Protein AF-A0A7C1L0X0-F1 (afdb_monomer_lite)

Sequence (353 aa):
MPHDKRIVIDFDDTISIAFDRGWENASPNIDVVNKINLLYDKGWEIQILTARGQLSCQGNVKAADKKYREIIESWLKKHNVKYHSLSFNKPLAAYYVDDKAMSPEAFVDLDITDITTGWSGAEIQKRGDRIYKTHKNSIHVAKWYSIAASMVNVPKVHSFIGHTICLEYLKSNGRSFKINYIIDTIRTFSLTDLVSGVEFSNYIERISSHCNHHNDYHDVITLLVEQEDYFNNHRSFMHGDLSIENIIVTDSGTFLIDPLWSEDQYSSYLLDISKMLCSFRIHKRIFEYQAFLNEWAISKGNMINENALFTLKKLLILELSHFIRILKYAPENIKKDIVKCINDLFDDIRNNT

Radius of gyration: 27.32 Å; chains: 1; bounding box: 65×38×79 Å

pLDDT: mean 91.3, std 9.66, range [47.53, 98.5]

Foldseek 3Di:
DDPLQEDEFEDEPQQWDDPPPPRLPTDGPLLLQVLQVVSVVVVGAYEYEYCACCVVVVNPQVVRCVVPVVSSVVVCVVSVRDHDYYGNNDHDDPDDDDPPDDGSVRSSVWDWDWDDDDLQPWTWIDTPQKIKIFDPCQVVVVVLCVVCVVQFAAFDFPDDDRRITITGRADAPPDAADLVNVLSSLVSQQPAADPQPAFCVQVLVLLVVLCVVVVDDCVLSVVSVVCRVVLRVRFGADQLQQESVQWGQHPVGIYGHDGDDDSNGGHGSLLNLLNHLLRCVLVVVVVSSVVNLVVNCVVVVHPDDPVSLVSVLVSLSSNLSVLSNCLVRDDPVCNVVSVVSNVVSVVVSVVSD

Structure (mmCIF, N/CA/C/O backbone):
data_AF-A0A7C1L0X0-F1
#
_entry.id   AF-A0A7C1L0X0-F1
#
loop_
_atom_site.group_PDB
_atom_site.id
_atom_site.type_symbol
_atom_site.label_atom_id
_atom_site.label_alt_id
_atom_site.label_comp_id
_atom_site.label_asym_id
_atom_site.label_entity_id
_atom_site.label_seq_id
_atom_site.pdbx_PDB_ins_code
_atom_site.Cartn_x
_atom_site.Cartn_y
_atom_site.Cartn_z
_atom_site.occupancy
_atom_site.B_iso_or_equiv
_atom_site.auth_seq_id
_atom_site.auth_comp_id
_atom_site.auth_asym_id
_atom_site.auth_atom_id
_atom_site.pdbx_PDB_model_num
ATOM 1 N N . MET A 1 1 ? 1.078 6.805 20.418 1.00 47.53 1 MET A N 1
ATOM 2 C CA . MET A 1 1 ? 0.818 5.358 20.255 1.00 47.53 1 MET A CA 1
ATOM 3 C C . MET A 1 1 ? 0.265 5.132 18.857 1.00 47.53 1 MET A C 1
ATOM 5 O O . MET A 1 1 ? -0.403 6.045 18.377 1.00 47.53 1 MET A O 1
ATOM 9 N N . PRO A 1 2 ? 0.570 4.005 18.198 1.00 60.81 2 PRO A N 1
ATOM 10 C CA . PRO A 1 2 ? 0.090 3.729 16.846 1.00 60.81 2 PRO A CA 1
ATOM 11 C C . PRO A 1 2 ? -1.443 3.613 16.852 1.00 60.81 2 PRO A C 1
ATOM 13 O O . PRO A 1 2 ? -2.009 2.782 17.555 1.00 60.81 2 PRO A O 1
ATOM 16 N N . HIS A 1 3 ? -2.134 4.500 16.136 1.00 69.38 3 HIS A N 1
ATOM 17 C CA . HIS A 1 3 ? -3.602 4.509 16.028 1.00 69.38 3 HIS A CA 1
ATOM 18 C C . HIS A 1 3 ? -4.136 3.440 15.065 1.00 69.38 3 HIS A C 1
ATOM 20 O O . HIS A 1 3 ? -5.338 3.201 15.007 1.00 69.38 3 HIS A O 1
ATOM 26 N N . ASP A 1 4 ? -3.260 2.824 14.281 1.00 75.50 4 ASP A N 1
ATOM 27 C CA . ASP A 1 4 ? -3.564 1.870 13.220 1.00 75.50 4 ASP A CA 1
ATOM 28 C C . ASP A 1 4 ? -3.919 0.466 13.731 1.00 75.50 4 ASP A C 1
ATOM 30 O O . ASP A 1 4 ? -4.558 -0.291 12.993 1.00 75.50 4 ASP A O 1
ATOM 34 N N . LYS A 1 5 ? -3.598 0.147 14.994 1.00 88.62 5 LYS A N 1
ATOM 35 C CA . LYS A 1 5 ? -3.995 -1.091 15.693 1.00 88.62 5 LYS A CA 1
ATOM 36 C C . LYS A 1 5 ? -4.729 -0.836 17.011 1.00 88.62 5 LYS A C 1
ATOM 38 O O . LYS A 1 5 ? -4.467 -1.495 18.015 1.00 88.62 5 LYS A O 1
ATOM 43 N N . ARG A 1 6 ? -5.655 0.122 17.020 1.00 93.56 6 ARG A N 1
ATOM 44 C CA . ARG A 1 6 ? -6.501 0.417 18.184 1.00 93.56 6 ARG A CA 1
ATOM 45 C C . ARG A 1 6 ? -7.961 0.088 17.912 1.00 93.56 6 ARG A C 1
ATOM 47 O O . ARG A 1 6 ? -8.518 0.545 16.918 1.00 93.56 6 ARG A O 1
ATOM 54 N N . ILE A 1 7 ? -8.582 -0.626 18.845 1.00 95.62 7 ILE A N 1
ATOM 55 C CA . ILE A 1 7 ? -10.028 -0.830 18.917 1.00 95.62 7 ILE A CA 1
ATOM 56 C C . ILE A 1 7 ? -10.566 -0.043 20.111 1.00 95.62 7 ILE A C 1
ATOM 58 O O . ILE A 1 7 ? -10.119 -0.233 21.243 1.00 95.62 7 ILE A O 1
ATOM 62 N N . VAL A 1 8 ? -11.530 0.839 19.847 1.00 97.00 8 VAL A N 1
ATOM 63 C CA . VAL A 1 8 ? -12.324 1.507 20.882 1.00 97.00 8 VAL A CA 1
ATOM 64 C C . VAL A 1 8 ? -13.671 0.807 20.929 1.00 97.00 8 VAL A C 1
ATOM 66 O O . VAL A 1 8 ? -14.400 0.821 19.941 1.00 97.00 8 VAL A O 1
ATOM 69 N N . ILE A 1 9 ? -13.978 0.167 22.050 1.00 97.31 9 ILE A N 1
ATOM 70 C CA . ILE A 1 9 ? -15.136 -0.714 22.182 1.00 97.31 9 ILE A CA 1
ATOM 71 C C . ILE A 1 9 ? -16.054 -0.245 23.305 1.00 97.31 9 ILE A C 1
ATOM 73 O O . ILE A 1 9 ? -15.599 0.172 24.372 1.00 97.31 9 ILE A O 1
ATOM 77 N N . ASP A 1 10 ? -17.357 -0.282 23.048 1.00 97.56 10 ASP A N 1
ATOM 78 C CA . ASP A 1 10 ? -18.361 -0.007 24.068 1.00 97.56 10 ASP A CA 1
ATOM 79 C C . ASP A 1 10 ? -18.401 -1.112 25.123 1.00 97.56 10 ASP A C 1
ATOM 81 O O . ASP A 1 10 ? -18.028 -2.251 24.855 1.00 97.56 10 ASP A O 1
ATOM 85 N N . PHE A 1 11 ? -18.873 -0.788 26.324 1.00 96.25 11 PHE A N 1
ATOM 86 C CA . PHE A 1 11 ? -19.053 -1.784 27.376 1.00 96.25 11 PHE A CA 1
ATOM 87 C C . PHE A 1 11 ? -20.458 -2.389 27.343 1.00 96.25 11 PHE A C 1
ATOM 89 O O . PHE A 1 11 ? -20.618 -3.598 27.166 1.00 96.25 11 PHE A O 1
ATOM 96 N N . ASP A 1 12 ? -21.468 -1.539 27.505 1.00 93.62 12 ASP A N 1
ATOM 97 C CA . ASP A 1 12 ? -22.855 -1.951 27.688 1.00 93.62 12 ASP A CA 1
ATOM 98 C C . ASP A 1 12 ? -23.500 -2.319 26.354 1.00 93.62 12 ASP A C 1
ATOM 100 O O . ASP A 1 12 ? -23.275 -1.644 25.355 1.00 93.62 12 ASP A O 1
ATOM 104 N N . ASP A 1 13 ? -24.258 -3.414 26.337 1.00 92.12 13 ASP A N 1
ATOM 105 C CA . ASP A 1 13 ? -24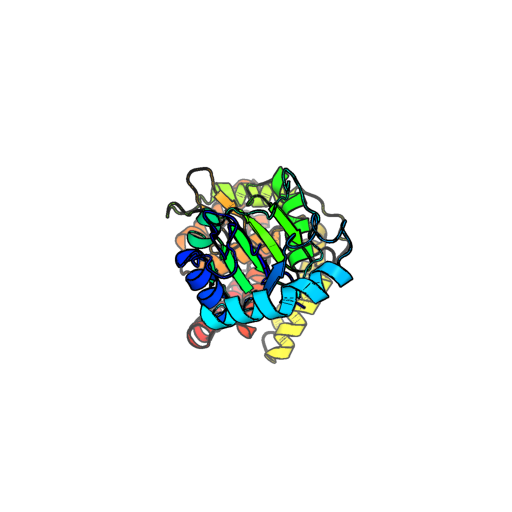.903 -3.982 25.146 1.00 92.12 13 ASP A CA 1
ATOM 106 C C . ASP A 1 13 ? -23.920 -4.275 23.990 1.00 92.12 13 ASP A C 1
ATOM 108 O O . ASP A 1 13 ? -24.302 -4.391 22.829 1.00 92.12 13 ASP A O 1
ATOM 112 N N . THR A 1 14 ? -22.629 -4.421 24.316 1.00 95.56 14 THR A N 1
ATOM 113 C CA . THR A 1 14 ? -21.547 -4.781 23.386 1.00 95.56 14 THR A CA 1
ATOM 114 C C . THR A 1 14 ? -20.670 -5.881 23.974 1.00 95.56 14 THR A C 1
ATOM 116 O O . THR A 1 14 ? -20.663 -6.997 23.460 1.00 95.56 14 THR A O 1
ATOM 119 N N . ILE A 1 15 ? -19.964 -5.602 25.077 1.00 96.56 15 ILE A N 1
ATOM 120 C CA . ILE A 1 15 ? -19.179 -6.606 25.817 1.00 96.56 15 ILE A CA 1
ATOM 121 C C . ILE A 1 15 ? -20.068 -7.311 26.845 1.00 96.56 15 ILE A C 1
ATOM 123 O O . ILE A 1 15 ? -19.967 -8.521 27.045 1.00 96.56 15 ILE A O 1
ATOM 127 N N . SER A 1 16 ? -20.927 -6.540 27.508 1.00 94.06 16 SER A N 1
ATOM 128 C CA . SER A 1 16 ? -21.817 -6.985 28.575 1.00 94.06 16 SER A CA 1
ATOM 129 C C . SER A 1 16 ? -23.273 -6.895 28.123 1.00 94.06 16 SER A C 1
ATOM 131 O O . SER A 1 16 ? -23.686 -5.860 27.608 1.00 94.06 16 SER A O 1
ATOM 133 N N . ILE A 1 17 ? -24.050 -7.963 28.315 1.00 90.56 17 ILE A N 1
ATOM 134 C CA . ILE A 1 17 ? -25.466 -8.054 27.934 1.00 90.56 17 ILE A CA 1
ATOM 135 C C . ILE A 1 17 ? -26.312 -8.147 29.209 1.00 90.56 17 ILE A C 1
ATOM 137 O O . ILE A 1 17 ? -26.225 -9.126 29.960 1.00 90.56 17 ILE A O 1
ATOM 141 N N . ALA A 1 18 ? -27.148 -7.135 29.456 1.00 83.75 18 ALA A N 1
ATOM 142 C CA . ALA A 1 18 ? -28.025 -7.069 30.626 1.00 83.75 18 ALA A CA 1
ATOM 143 C C . ALA A 1 18 ? -29.504 -7.150 30.213 1.00 83.75 18 ALA A C 1
ATOM 145 O O . ALA A 1 18 ? -29.997 -6.279 29.504 1.00 83.75 18 ALA A O 1
ATOM 146 N N . PHE A 1 19 ? -30.242 -8.149 30.708 1.00 65.31 19 PHE A N 1
ATOM 147 C CA . PHE A 1 19 ? -31.663 -8.330 30.365 1.00 65.31 19 PHE A CA 1
ATOM 148 C C . PHE A 1 19 ? -32.631 -7.473 31.207 1.00 65.31 19 PHE A C 1
ATOM 150 O O . PHE A 1 19 ? -33.763 -7.243 30.791 1.00 65.31 19 PHE A O 1
ATOM 157 N N . ASP A 1 20 ? -32.204 -6.955 32.362 1.00 66.88 20 ASP A N 1
ATOM 158 C CA . ASP A 1 20 ? -33.071 -6.265 33.335 1.00 66.88 20 ASP A CA 1
ATOM 159 C C . ASP A 1 20 ? -32.420 -5.021 33.974 1.00 66.88 20 ASP A C 1
ATOM 161 O O . ASP A 1 20 ? -32.847 -4.543 35.024 1.00 66.88 20 ASP A O 1
ATOM 165 N N . ARG A 1 21 ? -31.366 -4.478 33.350 1.00 63.72 21 ARG A N 1
ATOM 166 C CA . ARG A 1 21 ? -30.485 -3.435 33.921 1.00 63.72 21 ARG A CA 1
ATOM 167 C C . ARG A 1 21 ? -29.716 -3.871 35.183 1.00 63.72 21 ARG A C 1
ATOM 169 O O . ARG A 1 21 ? -28.982 -3.048 35.734 1.00 63.72 21 ARG A O 1
ATOM 176 N N . GLY A 1 22 ? -29.807 -5.136 35.600 1.00 67.75 22 GLY A N 1
ATOM 177 C CA . GLY A 1 22 ? -28.999 -5.781 36.637 1.00 67.75 22 GLY A CA 1
ATOM 178 C C . GLY A 1 22 ? -27.593 -6.106 36.136 1.00 67.75 22 GLY A C 1
ATOM 179 O O . GLY A 1 22 ? -27.213 -7.260 35.963 1.00 67.75 22 GLY A O 1
ATOM 180 N N . TRP A 1 23 ? -26.811 -5.065 35.871 1.00 68.62 23 TRP A N 1
ATOM 181 C CA . TRP A 1 23 ? -25.517 -5.166 35.193 1.00 68.62 23 TRP A CA 1
ATOM 182 C C . TRP A 1 23 ? -24.430 -5.902 35.997 1.00 68.62 23 TRP A C 1
ATOM 184 O O . TRP A 1 23 ? -23.521 -6.470 35.401 1.00 68.62 23 TRP A O 1
ATOM 194 N N . GLU A 1 24 ? -24.541 -5.968 37.327 1.00 70.25 24 GLU A N 1
ATOM 195 C CA . GLU A 1 24 ? -23.641 -6.774 38.173 1.00 70.25 24 GLU A CA 1
ATOM 196 C C . GLU A 1 24 ? -23.713 -8.276 37.830 1.00 70.25 24 GLU A C 1
ATOM 198 O O . GLU A 1 24 ? -22.727 -9.003 37.974 1.00 70.25 24 GLU A O 1
ATOM 203 N N . ASN A 1 25 ? -24.863 -8.717 37.304 1.00 76.38 25 ASN A N 1
ATOM 204 C CA . ASN A 1 25 ? -25.130 -10.083 36.853 1.00 76.38 25 ASN A CA 1
ATOM 205 C C . ASN A 1 25 ? -25.264 -10.190 35.327 1.00 76.38 25 ASN A C 1
ATOM 207 O O . ASN A 1 25 ? -25.716 -11.220 34.825 1.00 76.38 25 ASN A O 1
ATOM 211 N N . ALA A 1 26 ? -24.884 -9.145 34.583 1.00 86.94 26 ALA A N 1
ATOM 212 C CA . ALA A 1 26 ? -24.928 -9.181 33.130 1.00 86.94 26 ALA A CA 1
ATOM 213 C C . ALA A 1 26 ? -24.050 -10.312 32.588 1.00 86.94 26 ALA A C 1
ATOM 215 O O . ALA A 1 26 ? -22.949 -10.569 33.088 1.00 86.94 26 ALA A O 1
ATOM 216 N N . SER A 1 27 ? -24.564 -10.985 31.562 1.00 92.00 27 SER A N 1
ATOM 217 C CA . SER A 1 27 ? -23.855 -12.073 30.896 1.00 92.00 27 SER A CA 1
ATOM 218 C C . SER A 1 27 ? -22.872 -11.498 29.877 1.00 92.00 27 SER A C 1
ATOM 220 O O . SER A 1 27 ? -23.184 -10.499 29.228 1.00 92.00 27 SER A O 1
ATOM 222 N N . PRO A 1 28 ? -21.683 -12.092 29.708 1.00 95.50 28 PRO A N 1
ATOM 223 C CA . PRO A 1 28 ? -20.745 -11.635 28.696 1.00 95.50 28 PRO A CA 1
ATOM 224 C C . PRO A 1 28 ? -21.257 -11.980 27.295 1.00 95.50 28 PRO A C 1
ATOM 226 O O . PRO A 1 28 ? -21.775 -13.075 27.068 1.00 95.50 28 PRO A O 1
ATOM 229 N N . ASN A 1 29 ? -21.032 -11.085 26.337 1.00 96.44 29 ASN A N 1
ATOM 230 C CA . ASN A 1 29 ? -21.070 -11.440 24.925 1.00 96.44 29 ASN A CA 1
ATOM 231 C C . ASN A 1 29 ? -19.809 -12.259 24.602 1.00 96.44 29 ASN A C 1
ATOM 233 O O . ASN A 1 29 ? -18.735 -11.703 24.369 1.00 96.44 29 ASN A O 1
ATOM 237 N N . ILE A 1 30 ? -19.929 -13.588 24.668 1.00 97.31 30 ILE A N 1
ATOM 238 C CA . ILE A 1 30 ? -18.788 -14.514 24.599 1.00 97.31 30 ILE A CA 1
ATOM 239 C C . ILE A 1 30 ? -17.993 -14.331 23.300 1.00 97.31 30 ILE A C 1
ATOM 241 O O . ILE A 1 30 ? -16.763 -14.311 23.345 1.00 97.31 30 ILE A O 1
ATOM 245 N N . ASP A 1 31 ? -18.663 -14.136 22.164 1.00 97.81 31 ASP A N 1
ATOM 246 C CA . ASP A 1 31 ? -17.995 -14.002 20.867 1.00 97.81 31 ASP A CA 1
ATOM 247 C C . ASP A 1 31 ? -17.183 -12.705 20.775 1.00 97.81 31 ASP A C 1
ATOM 249 O O . ASP A 1 31 ? -16.019 -12.719 20.360 1.00 97.81 31 ASP A O 1
ATOM 253 N N . VAL A 1 32 ? -17.743 -11.594 21.264 1.00 98.12 32 VAL A N 1
ATOM 254 C CA . VAL A 1 32 ? -17.033 -10.309 21.356 1.00 98.12 32 VAL A CA 1
ATOM 255 C C . VAL A 1 32 ? -15.841 -10.412 22.307 1.00 98.12 32 VAL A C 1
ATOM 257 O O . VAL A 1 32 ? -14.745 -9.973 21.960 1.00 98.12 32 VAL A O 1
ATOM 260 N N . VAL A 1 33 ? -16.012 -11.031 23.481 1.00 98.38 33 VAL A N 1
ATOM 261 C CA . VAL A 1 33 ? -14.922 -11.231 24.454 1.00 98.38 33 VAL A CA 1
ATOM 262 C C . VAL A 1 33 ? -13.794 -12.074 23.858 1.00 98.38 33 VAL A C 1
ATOM 264 O O . VAL A 1 33 ? -12.622 -11.706 23.967 1.00 98.38 33 VAL A O 1
ATOM 267 N N . ASN A 1 34 ? -14.128 -13.168 23.175 1.00 98.31 34 ASN A N 1
ATOM 268 C CA . ASN A 1 34 ? -13.146 -14.017 22.507 1.00 98.31 34 ASN A CA 1
ATOM 269 C C . ASN A 1 34 ? -12.376 -13.240 21.432 1.00 98.31 34 ASN A C 1
ATOM 271 O O . ASN A 1 34 ? -11.148 -13.338 21.360 1.00 98.31 34 ASN A O 1
ATOM 275 N N . LYS A 1 35 ? -13.072 -12.420 20.635 1.00 97.94 35 LYS A N 1
ATOM 276 C CA . LYS A 1 35 ? -12.447 -11.580 19.608 1.00 97.94 35 LYS A CA 1
ATOM 277 C C . LYS A 1 35 ? -11.531 -10.510 20.204 1.00 97.94 35 LYS A C 1
ATOM 279 O O . LYS A 1 35 ? -10.416 -10.335 19.712 1.00 97.94 35 LYS A O 1
ATOM 284 N N . ILE A 1 36 ? -11.961 -9.836 21.274 1.00 98.31 36 ILE A N 1
ATOM 285 C CA . ILE A 1 36 ? -11.140 -8.876 22.029 1.00 98.31 36 ILE A CA 1
ATOM 286 C C . ILE A 1 36 ? -9.842 -9.540 22.482 1.00 98.31 36 ILE A C 1
ATOM 288 O O . ILE A 1 36 ? -8.760 -9.024 22.208 1.00 98.31 36 ILE A O 1
ATOM 292 N N . ASN A 1 37 ? -9.949 -10.695 23.138 1.00 98.44 37 ASN A N 1
ATOM 293 C CA . ASN A 1 37 ? -8.797 -11.398 23.690 1.00 98.44 37 ASN A CA 1
ATOM 294 C C . ASN A 1 37 ? -7.833 -11.854 22.590 1.00 98.44 37 ASN A C 1
ATOM 296 O O . ASN A 1 37 ? -6.626 -11.665 22.726 1.00 98.44 37 ASN A O 1
ATOM 300 N N . LEU A 1 38 ? -8.362 -12.368 21.474 1.00 97.38 38 LEU A N 1
ATOM 301 C CA . LEU A 1 38 ? -7.567 -12.729 20.301 1.00 97.38 38 LEU A CA 1
ATOM 302 C C . LEU A 1 38 ? -6.786 -11.529 19.747 1.00 97.38 38 LEU A C 1
ATOM 304 O O . LEU A 1 38 ? -5.601 -11.653 19.447 1.00 97.38 38 LEU A O 1
ATOM 308 N N . LEU A 1 39 ? -7.437 -10.374 19.578 1.00 96.06 39 LEU A N 1
ATOM 309 C CA . LEU A 1 39 ? -6.785 -9.179 19.036 1.00 96.06 39 LEU A CA 1
ATOM 310 C C . LEU A 1 39 ? -5.774 -8.583 20.019 1.00 96.06 39 LEU A C 1
ATOM 312 O O . LEU A 1 39 ? -4.683 -8.202 19.595 1.00 96.06 39 LEU A O 1
ATOM 316 N N . TYR A 1 40 ? -6.093 -8.569 21.315 1.00 97.31 40 TYR A N 1
ATOM 317 C CA . TYR A 1 40 ? -5.160 -8.185 22.373 1.00 97.31 40 TYR A CA 1
ATOM 318 C C . TYR A 1 40 ? -3.878 -9.025 22.296 1.00 97.31 40 TYR A C 1
ATOM 320 O O . TYR A 1 40 ? -2.778 -8.478 22.271 1.00 97.31 40 TYR A O 1
ATOM 328 N N . ASP A 1 41 ? -4.013 -10.350 22.183 1.00 96.38 41 ASP A N 1
ATOM 329 C CA . ASP A 1 41 ? -2.871 -11.269 22.099 1.00 96.38 41 ASP A CA 1
ATOM 330 C C . ASP A 1 41 ? -2.084 -11.122 20.786 1.00 96.38 41 ASP A C 1
ATOM 332 O O . ASP A 1 41 ? -0.885 -11.392 20.746 1.00 96.38 41 ASP A O 1
ATOM 336 N N . LYS A 1 42 ? -2.725 -10.616 19.724 1.00 93.00 42 LYS A N 1
ATOM 337 C CA . LYS A 1 42 ? -2.078 -10.194 18.469 1.00 93.00 42 LYS A CA 1
ATOM 338 C C . LYS A 1 42 ? -1.466 -8.783 18.533 1.00 93.00 42 LYS A C 1
ATOM 340 O O . LYS A 1 42 ? -1.028 -8.263 17.506 1.00 93.00 42 LYS A O 1
ATOM 345 N N . GLY A 1 43 ? -1.438 -8.151 19.707 1.00 93.00 43 GLY A N 1
ATOM 346 C CA . GLY A 1 43 ? -0.808 -6.849 19.932 1.00 93.00 43 GLY A CA 1
ATOM 347 C C . GLY A 1 43 ? -1.671 -5.637 19.571 1.00 93.00 43 GLY A C 1
ATOM 348 O O . GLY A 1 43 ? -1.129 -4.547 19.397 1.00 93.00 43 GLY A O 1
ATOM 349 N N . TRP A 1 44 ? -2.991 -5.800 19.437 1.00 94.56 44 TRP A N 1
ATOM 350 C CA . TRP A 1 44 ? -3.903 -4.665 19.283 1.00 94.56 44 TRP A CA 1
ATOM 351 C C . TRP A 1 44 ? -4.163 -3.977 20.621 1.00 94.56 44 TRP A C 1
ATOM 353 O O . TRP A 1 44 ? -4.389 -4.624 21.644 1.00 94.56 44 TRP A O 1
ATOM 363 N N . GLU A 1 45 ? -4.215 -2.649 20.597 1.00 96.50 45 GLU A N 1
ATOM 364 C CA . GLU A 1 45 ? -4.647 -1.859 21.741 1.00 96.50 45 GLU A CA 1
ATOM 365 C C . GLU A 1 45 ? -6.173 -1.923 21.858 1.00 96.50 45 GLU A C 1
ATOM 367 O O . GLU A 1 45 ? -6.905 -1.545 20.942 1.00 96.50 45 GLU A O 1
ATOM 372 N N . ILE A 1 46 ? -6.653 -2.379 23.011 1.00 98.06 46 ILE A N 1
ATOM 373 C CA . ILE A 1 46 ? -8.078 -2.471 23.336 1.00 98.06 46 ILE A CA 1
ATOM 374 C C . ILE A 1 46 ? -8.414 -1.394 24.367 1.00 98.06 46 ILE A C 1
ATOM 376 O O . ILE A 1 46 ? -7.960 -1.461 25.512 1.00 98.06 46 ILE A O 1
ATOM 380 N N . GLN A 1 47 ? -9.221 -0.417 23.969 1.00 97.88 47 GLN A N 1
ATOM 381 C CA . GLN A 1 47 ? -9.722 0.648 24.831 1.00 97.88 47 GLN A CA 1
ATOM 382 C C . GLN A 1 47 ? -11.228 0.489 25.016 1.00 97.88 47 GLN A C 1
ATOM 384 O O . GLN A 1 47 ? -11.991 0.583 24.060 1.00 97.88 47 GLN A O 1
ATOM 389 N N . ILE A 1 48 ? -11.665 0.314 26.258 1.00 98.50 48 ILE A N 1
ATOM 390 C CA . ILE A 1 48 ? -13.085 0.305 26.599 1.00 98.50 48 ILE A CA 1
ATOM 391 C C . ILE A 1 48 ? -13.531 1.751 26.825 1.00 98.50 48 ILE A C 1
ATOM 393 O O . ILE A 1 48 ? -12.940 2.482 27.627 1.00 98.50 48 ILE A O 1
ATOM 397 N N . LEU A 1 49 ? -14.573 2.174 26.116 1.00 98.00 49 LEU A N 1
ATOM 398 C CA . LEU A 1 49 ? -15.150 3.511 26.191 1.00 98.00 49 LEU A CA 1
ATOM 399 C C . LEU A 1 49 ? -16.654 3.394 26.446 1.00 98.00 49 LEU A C 1
ATOM 401 O O . LEU A 1 49 ? -17.399 2.966 25.572 1.00 98.00 49 LEU A O 1
ATOM 405 N N . THR A 1 50 ? -17.106 3.793 27.633 1.00 97.38 50 THR A N 1
ATOM 406 C CA . THR 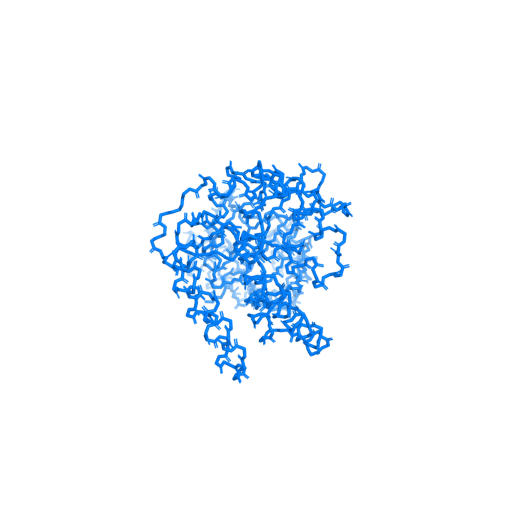A 1 50 ? -18.488 3.569 28.083 1.00 97.38 50 THR A CA 1
ATOM 407 C C . THR A 1 50 ? -19.218 4.865 28.428 1.00 97.38 50 THR A C 1
ATOM 409 O O . THR A 1 50 ? -18.632 5.806 28.969 1.00 97.38 50 THR A O 1
ATOM 412 N N . ALA A 1 51 ? -20.520 4.904 28.120 1.00 96.88 51 ALA A N 1
ATOM 413 C CA . ALA A 1 51 ? -21.444 5.960 28.544 1.00 96.88 51 ALA A CA 1
ATOM 414 C C . ALA A 1 51 ? -22.099 5.641 29.905 1.00 96.88 51 ALA A C 1
ATOM 416 O O . ALA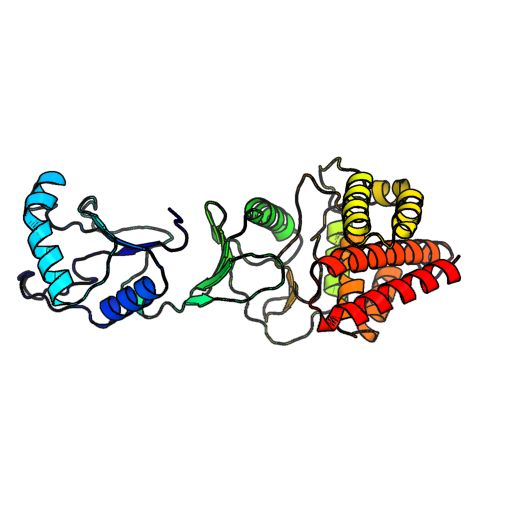 A 1 51 ? -22.989 6.363 30.371 1.00 96.88 51 ALA A O 1
ATOM 417 N N . ARG A 1 52 ? -21.675 4.557 30.572 1.00 94.81 52 ARG A N 1
ATOM 418 C CA . ARG A 1 52 ? -22.170 4.172 31.893 1.00 94.81 52 ARG A CA 1
ATOM 419 C C . ARG A 1 52 ? -21.988 5.327 32.872 1.00 94.81 52 ARG A C 1
ATOM 421 O O . ARG A 1 52 ? -20.918 5.910 33.008 1.00 94.81 52 ARG A O 1
ATOM 428 N N . GLY A 1 53 ? -23.073 5.666 33.558 1.00 94.19 53 GLY A N 1
ATOM 429 C CA . GLY A 1 53 ? -23.100 6.755 34.527 1.00 94.19 53 GLY A CA 1
ATOM 430 C C . GLY A 1 53 ? -23.470 8.125 33.968 1.00 94.19 53 GLY A C 1
ATOM 431 O O . GLY A 1 53 ? -23.761 9.003 34.774 1.00 94.19 53 GLY A O 1
ATOM 432 N N . GLN A 1 54 ? -23.583 8.306 32.645 1.00 95.62 54 GLN A N 1
ATOM 433 C CA . GLN A 1 54 ? -23.983 9.592 32.052 1.00 95.62 54 GLN A CA 1
ATOM 434 C C . GLN A 1 54 ? -25.321 10.112 32.614 1.00 95.62 54 GLN A C 1
ATOM 436 O O . GLN A 1 54 ? -25.398 11.267 33.024 1.00 95.62 54 GLN A O 1
ATOM 441 N N . LEU A 1 55 ? -26.346 9.259 32.751 1.00 93.94 55 LEU A N 1
ATOM 442 C CA . LEU A 1 55 ? -27.632 9.656 33.353 1.00 93.94 55 LEU A CA 1
ATOM 443 C C . LEU A 1 55 ? -27.541 9.840 34.876 1.00 93.94 55 LEU A C 1
ATOM 445 O O . LEU A 1 55 ? -27.926 10.878 35.406 1.00 93.94 55 LEU A O 1
ATOM 449 N N . SER A 1 56 ? -27.009 8.847 35.599 1.00 94.19 56 SER A N 1
ATOM 450 C CA . SER A 1 56 ? -27.001 8.859 37.073 1.00 94.19 56 SER A CA 1
ATOM 451 C C . SER A 1 56 ? -26.061 9.898 37.685 1.00 94.19 56 SER A C 1
ATOM 453 O O . SER A 1 56 ? -26.197 10.226 38.858 1.00 94.19 56 SER A O 1
ATOM 455 N N . CYS A 1 57 ? -25.070 10.354 36.919 1.00 95.88 57 CYS A N 1
ATOM 456 C CA . CYS A 1 57 ? -24.063 11.320 37.345 1.00 95.88 57 CYS A CA 1
ATOM 457 C C . CYS A 1 57 ? -24.183 12.648 36.583 1.00 95.88 57 CYS A C 1
ATOM 459 O O . CYS A 1 57 ? -23.253 13.447 36.637 1.00 95.88 57 CYS A O 1
ATOM 461 N N . GLN A 1 58 ? -25.301 12.889 35.882 1.00 95.19 58 GLN A N 1
ATOM 462 C CA . GLN A 1 58 ? -25.598 14.152 35.189 1.00 95.19 58 GLN A CA 1
ATOM 463 C C . GLN A 1 58 ? -24.463 14.607 34.249 1.00 95.19 58 GLN A C 1
ATOM 465 O O . GLN A 1 58 ? -24.049 15.763 34.256 1.00 95.19 58 GLN A O 1
ATOM 470 N N . GLY A 1 59 ? -23.896 13.668 33.486 1.00 92.00 59 GLY A N 1
ATOM 471 C CA . GLY A 1 59 ? -22.784 13.915 32.561 1.00 92.00 59 GLY A CA 1
ATOM 472 C C . GLY A 1 59 ? -21.415 14.143 33.217 1.00 92.00 59 GLY A C 1
ATOM 473 O O . GLY A 1 59 ? -20.419 14.316 32.516 1.00 92.00 59 GLY A O 1
ATOM 474 N N . ASN A 1 60 ? -21.313 14.119 34.550 1.00 96.44 60 ASN A N 1
ATOM 475 C CA . ASN A 1 60 ? -20.038 14.287 35.240 1.00 96.44 60 ASN A CA 1
ATOM 476 C C . ASN A 1 60 ? -19.187 13.013 35.137 1.00 96.44 60 ASN A C 1
ATOM 478 O O . ASN A 1 60 ? -19.371 12.055 35.892 1.00 96.44 60 ASN A O 1
ATOM 482 N N . VAL A 1 61 ? -18.208 13.037 34.230 1.00 96.56 61 VAL A N 1
ATOM 483 C CA . VAL A 1 61 ? -17.321 11.896 33.966 1.00 96.56 61 VAL A CA 1
ATOM 484 C C . VAL A 1 61 ? -16.540 11.462 35.206 1.00 96.56 61 VAL A C 1
ATOM 486 O O . VAL A 1 61 ? -16.432 10.267 35.459 1.00 96.56 61 VAL A O 1
ATOM 489 N N . LYS A 1 62 ? -16.032 12.396 36.023 1.00 97.25 62 LYS A N 1
ATOM 490 C CA . LYS A 1 62 ? -15.275 12.047 37.241 1.00 97.25 62 LYS A CA 1
ATOM 491 C C . LYS A 1 62 ? -16.153 11.327 38.263 1.00 97.25 62 LYS A C 1
ATOM 493 O O . LYS A 1 62 ? -15.691 10.411 38.938 1.00 97.25 62 LYS A O 1
ATOM 498 N N . ALA A 1 63 ? -17.416 11.740 38.379 1.00 97.50 63 ALA A N 1
ATOM 499 C CA . ALA A 1 63 ? -18.380 11.084 39.253 1.00 97.50 63 ALA A CA 1
ATOM 500 C C . ALA A 1 63 ? -18.784 9.699 38.722 1.00 97.50 63 ALA A C 1
ATOM 502 O O . ALA A 1 63 ? -18.909 8.770 39.517 1.00 97.50 63 ALA A O 1
ATOM 503 N N . ALA A 1 64 ? -18.944 9.547 37.403 1.00 97.06 64 ALA A N 1
ATOM 504 C CA . ALA A 1 64 ? -19.208 8.255 36.772 1.00 97.06 64 ALA A CA 1
ATOM 505 C C . ALA A 1 64 ? -18.037 7.280 36.970 1.00 97.06 64 ALA A C 1
ATOM 507 O O . ALA A 1 64 ? -18.251 6.162 37.428 1.00 97.06 64 ALA A O 1
ATOM 508 N N . ASP A 1 65 ? -16.811 7.738 36.716 1.00 97.62 65 ASP A N 1
ATOM 509 C CA . ASP A 1 65 ? -15.585 6.963 36.908 1.00 97.62 65 ASP A CA 1
ATOM 510 C C . ASP A 1 65 ? -15.469 6.468 38.360 1.00 97.62 65 ASP A C 1
ATOM 512 O O . ASP A 1 65 ? -15.477 5.263 38.611 1.00 97.62 65 ASP A O 1
ATOM 516 N N . LYS A 1 66 ? -15.531 7.393 39.331 1.00 97.75 66 LYS A N 1
ATOM 517 C CA . LYS A 1 66 ? -15.487 7.063 40.765 1.00 97.75 66 LYS A CA 1
ATOM 518 C C . LYS A 1 66 ? -16.560 6.050 41.178 1.00 97.75 66 LYS A C 1
ATOM 520 O O . LYS A 1 66 ? -16.330 5.260 42.086 1.00 97.75 66 LYS A O 1
ATOM 525 N N . LYS A 1 67 ? -17.745 6.111 40.567 1.00 96.19 67 LYS A N 1
ATOM 526 C CA . LYS A 1 67 ? -18.881 5.260 40.933 1.00 96.19 67 LYS A CA 1
ATOM 527 C C . LYS A 1 67 ? -18.815 3.866 40.307 1.00 96.19 67 LYS A C 1
ATOM 529 O O . LYS A 1 67 ? -19.237 2.914 40.952 1.00 96.19 67 LYS A O 1
ATOM 534 N N . TYR A 1 68 ? -18.361 3.749 39.060 1.00 95.81 68 TYR A N 1
ATOM 535 C CA . TYR A 1 68 ? -18.540 2.525 38.272 1.00 95.81 68 TYR A CA 1
ATOM 536 C C . TYR A 1 68 ? -17.241 1.799 37.916 1.00 95.81 68 TYR A C 1
ATOM 538 O O . TYR A 1 68 ? -17.319 0.624 37.561 1.00 95.81 68 TYR A O 1
ATOM 546 N N . ARG A 1 69 ? -16.064 2.437 38.014 1.00 97.25 69 ARG A N 1
ATOM 547 C CA . ARG A 1 69 ? -14.788 1.818 37.617 1.00 97.25 69 ARG A CA 1
ATOM 548 C C . ARG A 1 69 ? -14.546 0.482 38.305 1.00 97.25 69 ARG A C 1
ATOM 550 O O . ARG A 1 69 ? -14.422 -0.518 37.611 1.00 97.25 69 ARG A O 1
ATOM 557 N N . GLU A 1 70 ? -14.528 0.453 39.638 1.00 96.25 70 GLU A N 1
ATOM 558 C CA . GLU A 1 70 ? -14.188 -0.763 40.397 1.00 96.25 70 GLU A CA 1
ATOM 559 C C . GLU A 1 70 ? -15.098 -1.942 40.042 1.00 96.25 70 GLU A C 1
ATOM 561 O O . GLU A 1 70 ? -14.657 -3.088 39.958 1.00 96.25 70 GLU A O 1
ATOM 566 N N . ILE A 1 71 ? -16.371 -1.656 39.786 1.00 93.69 71 ILE A N 1
ATOM 567 C CA . ILE A 1 71 ? -17.360 -2.683 39.496 1.00 93.69 71 ILE A CA 1
ATOM 568 C C . ILE A 1 71 ? -17.206 -3.189 38.053 1.00 93.69 71 ILE A C 1
ATOM 570 O O . ILE A 1 71 ? -17.217 -4.398 37.831 1.00 93.69 71 ILE A O 1
ATOM 574 N N . ILE A 1 72 ? -16.999 -2.293 37.075 1.00 95.88 72 ILE A N 1
ATOM 575 C CA . ILE A 1 72 ? -16.726 -2.685 35.683 1.00 95.88 72 ILE A CA 1
ATOM 576 C C . ILE A 1 72 ? -15.414 -3.472 35.604 1.00 95.88 72 ILE A C 1
ATOM 578 O O . ILE A 1 72 ? -15.381 -4.529 34.986 1.00 95.88 72 ILE A O 1
ATOM 582 N N . GLU A 1 73 ? -14.348 -3.020 36.263 1.00 97.19 73 GLU A N 1
ATOM 583 C CA . GLU A 1 73 ? -13.057 -3.720 36.279 1.00 97.19 73 GLU A CA 1
ATOM 584 C C . GLU A 1 73 ? -13.165 -5.095 36.957 1.00 97.19 73 GLU A C 1
ATOM 586 O O . GLU A 1 73 ? -12.608 -6.077 36.461 1.00 97.19 73 GLU A O 1
ATOM 591 N N . SER A 1 74 ? -13.954 -5.208 38.032 1.00 95.81 74 SER A N 1
ATOM 592 C CA . SER A 1 74 ? -14.255 -6.497 38.669 1.00 95.81 74 SER A CA 1
ATOM 593 C C . SER A 1 74 ? -15.017 -7.439 37.735 1.00 95.81 74 SER A C 1
ATOM 595 O O . SER A 1 74 ? -14.692 -8.626 37.662 1.00 95.81 74 SER A O 1
ATOM 597 N N . TRP A 1 75 ? -15.993 -6.920 36.985 1.00 95.94 75 TRP A N 1
ATOM 598 C CA . TRP A 1 75 ? -16.738 -7.690 35.990 1.00 95.94 75 TRP A CA 1
ATOM 599 C C . TRP A 1 75 ? -15.830 -8.140 34.834 1.00 95.94 75 TRP A C 1
ATOM 601 O O . TRP A 1 75 ? -15.796 -9.325 34.502 1.00 95.94 75 TRP A O 1
ATOM 611 N N . LEU A 1 76 ? -15.015 -7.235 34.277 1.00 97.19 76 LEU A N 1
ATOM 612 C CA . LEU A 1 76 ? -14.060 -7.540 33.204 1.00 97.19 76 LEU A CA 1
ATOM 613 C C . LEU A 1 76 ? -13.071 -8.625 33.641 1.00 97.19 76 LEU A C 1
ATOM 615 O O . LEU A 1 76 ? -12.829 -9.575 32.897 1.00 97.19 76 LEU A O 1
ATOM 619 N N . LYS A 1 77 ? -12.564 -8.536 34.877 1.00 97.12 77 LYS A N 1
ATOM 620 C CA . LYS A 1 77 ? -11.689 -9.552 35.472 1.00 97.12 77 LYS A CA 1
ATOM 621 C C . LYS A 1 77 ? -12.398 -10.898 35.631 1.00 97.12 77 LYS A C 1
ATOM 623 O O . LYS A 1 77 ? -11.832 -11.919 35.257 1.00 97.12 77 LYS A O 1
ATOM 628 N N . LYS A 1 78 ? -13.629 -10.912 36.153 1.00 96.12 78 LYS A N 1
ATOM 629 C CA . LYS A 1 78 ? -14.441 -12.133 36.322 1.00 96.12 78 LYS A CA 1
ATOM 630 C C . LYS A 1 78 ? -14.662 -12.865 34.995 1.00 96.12 78 LYS A C 1
ATOM 632 O O . LYS A 1 78 ? -14.649 -14.092 34.971 1.00 96.12 78 LYS A O 1
ATOM 637 N N . HIS A 1 79 ? -14.846 -12.119 33.907 1.00 96.38 79 HIS A N 1
ATOM 638 C CA . HIS A 1 79 ? -15.106 -12.657 32.571 1.00 96.38 79 HIS A CA 1
ATOM 639 C C . HIS A 1 79 ? -13.858 -12.731 31.674 1.00 96.38 79 HIS A C 1
ATOM 641 O O . HIS A 1 79 ? -13.981 -13.011 30.485 1.00 96.38 79 HIS A O 1
ATOM 647 N N . ASN A 1 80 ? -12.660 -12.539 32.241 1.00 97.06 80 ASN A N 1
ATOM 648 C CA . ASN A 1 80 ? -11.372 -12.618 31.543 1.00 97.06 80 ASN A CA 1
ATOM 649 C C . ASN A 1 80 ? -11.281 -11.729 30.288 1.00 97.06 80 ASN A C 1
ATOM 651 O O . ASN A 1 80 ? -10.704 -12.134 29.279 1.00 97.06 80 ASN A O 1
ATOM 655 N N . VAL A 1 81 ? -11.843 -10.521 30.334 1.00 98.19 81 VAL A N 1
ATOM 656 C CA . VAL A 1 81 ? -11.751 -9.557 29.230 1.00 98.19 81 VAL A CA 1
ATOM 657 C C . VAL A 1 81 ? -10.418 -8.818 29.320 1.00 98.19 81 VAL A C 1
ATOM 659 O O . VAL A 1 81 ? -10.157 -8.123 30.302 1.00 98.19 81 VAL A O 1
ATOM 662 N N . LYS A 1 82 ? -9.565 -8.954 28.301 1.00 98.44 82 LYS A N 1
ATOM 663 C CA . LYS A 1 82 ? -8.285 -8.239 28.208 1.00 98.44 82 LYS A CA 1
ATOM 664 C C . LYS A 1 82 ? -8.499 -6.835 27.641 1.00 98.44 82 LYS A C 1
ATOM 666 O O . LYS A 1 82 ? -9.168 -6.660 26.628 1.00 98.44 82 LYS A O 1
ATOM 671 N N . TYR A 1 83 ? -7.913 -5.824 28.275 1.00 98.50 83 TYR A N 1
ATOM 672 C CA . TYR A 1 83 ? -7.995 -4.432 27.830 1.00 98.50 83 TYR A CA 1
ATOM 673 C C . TYR A 1 83 ? -6.797 -3.623 28.335 1.00 98.50 83 TYR A C 1
ATOM 675 O O . TYR A 1 83 ? -6.135 -4.011 29.293 1.00 98.50 83 TYR A O 1
ATOM 683 N N . HIS A 1 84 ? -6.508 -2.506 27.671 1.00 98.19 84 HIS A N 1
ATOM 684 C CA . HIS A 1 84 ? -5.409 -1.602 28.024 1.00 98.19 84 HIS A CA 1
ATOM 685 C C . HIS A 1 84 ? -5.901 -0.392 28.822 1.00 98.19 84 HIS A C 1
ATOM 687 O O . HIS A 1 84 ? -5.197 0.105 29.698 1.00 98.19 84 HIS A O 1
ATOM 693 N N . SER A 1 85 ? -7.104 0.109 28.523 1.00 97.56 85 SER A N 1
ATOM 694 C CA . SER A 1 85 ? -7.681 1.254 29.230 1.00 97.56 85 SER A CA 1
ATOM 695 C C . SER A 1 85 ? -9.208 1.209 29.290 1.00 97.56 85 SER A C 1
ATOM 697 O O . SER A 1 85 ? -9.859 0.642 28.413 1.00 97.56 85 SER A O 1
ATOM 699 N N . LEU A 1 86 ? -9.767 1.815 30.342 1.00 98.44 86 LEU A N 1
ATOM 700 C CA . LEU A 1 86 ? -11.202 2.016 30.554 1.00 98.44 86 LEU A CA 1
ATOM 701 C C . LEU A 1 86 ? -11.475 3.510 30.755 1.00 98.44 86 LEU A C 1
ATOM 703 O O . LEU A 1 86 ? -10.919 4.132 31.669 1.00 98.44 86 LEU A O 1
ATOM 707 N N . SER A 1 87 ? -12.348 4.074 29.920 1.00 98.00 87 SER A N 1
ATOM 708 C CA . SER A 1 87 ? -12.723 5.486 29.938 1.00 98.00 87 SER A CA 1
ATOM 709 C C . SER A 1 87 ? -14.237 5.687 29.991 1.00 98.00 87 SER A C 1
ATOM 711 O O . SER A 1 87 ? -14.997 5.009 29.304 1.00 98.00 87 SER A O 1
ATOM 713 N N . PHE A 1 88 ? -14.651 6.693 30.761 1.00 98.06 88 PHE A N 1
ATOM 714 C CA . PHE A 1 88 ? -16.043 7.129 30.919 1.00 98.06 88 PHE A CA 1
ATOM 715 C C . PHE A 1 88 ? -16.363 8.398 30.102 1.00 98.06 88 PHE A C 1
ATOM 717 O O . PHE A 1 88 ? -17.421 9.005 30.264 1.00 98.06 88 PHE A O 1
ATOM 724 N N . ASN A 1 89 ? -15.449 8.820 29.216 1.00 96.31 89 ASN A N 1
ATOM 725 C CA . ASN A 1 89 ? -15.579 10.011 28.363 1.00 96.31 89 ASN A CA 1
ATOM 726 C C . ASN A 1 89 ? -16.484 9.791 27.132 1.00 96.31 89 ASN A C 1
ATOM 728 O O . ASN A 1 89 ? -16.297 10.443 26.107 1.00 96.31 89 ASN A O 1
ATOM 732 N N . LYS A 1 90 ? -17.450 8.869 27.194 1.00 97.12 90 LYS A N 1
ATOM 733 C CA . LYS A 1 90 ? -18.404 8.637 26.105 1.00 97.12 90 LYS A CA 1
ATOM 734 C C . LYS A 1 90 ? -19.689 9.428 26.371 1.00 97.12 90 LYS A C 1
ATOM 736 O O . LYS A 1 90 ? -20.362 9.148 27.367 1.00 97.12 90 LYS A O 1
ATOM 741 N N . PRO A 1 91 ? -20.070 10.386 25.512 1.00 95.38 91 PRO A N 1
ATOM 742 C CA . PRO A 1 91 ? -21.384 11.016 25.599 1.00 95.38 91 PRO A CA 1
ATOM 743 C C . PRO A 1 91 ? -22.474 9.978 25.350 1.00 95.38 91 PRO A C 1
ATOM 745 O O . PRO A 1 91 ? -22.329 9.179 24.431 1.00 95.38 91 PRO A O 1
ATOM 748 N N . LEU A 1 92 ? -23.568 10.000 26.111 1.00 95.69 92 LEU A N 1
ATOM 749 C CA . LEU A 1 92 ? -24.746 9.194 25.784 1.00 95.69 92 LEU A CA 1
ATOM 750 C C . LEU A 1 92 ? -25.423 9.777 24.535 1.00 95.69 92 LEU A C 1
ATOM 752 O O . LEU A 1 92 ? -25.748 10.963 24.516 1.00 95.69 92 LEU A O 1
ATOM 756 N N . ALA A 1 93 ? -25.639 8.956 23.510 1.00 95.44 93 ALA A N 1
ATOM 757 C CA . ALA A 1 93 ? -26.205 9.386 22.235 1.00 95.44 93 ALA A CA 1
ATOM 758 C C . ALA A 1 93 ? -27.319 8.442 21.770 1.00 95.44 93 ALA A C 1
ATOM 760 O O . ALA A 1 93 ? -27.350 7.276 22.157 1.00 95.44 93 ALA A O 1
ATOM 761 N N . ALA A 1 94 ? -28.214 8.949 20.918 1.00 96.06 94 ALA A N 1
ATOM 762 C CA . ALA A 1 94 ? -29.193 8.117 20.216 1.00 96.06 94 ALA A CA 1
ATOM 763 C C . ALA A 1 94 ? -28.536 7.308 19.085 1.00 96.06 94 ALA A C 1
ATOM 765 O O . ALA A 1 94 ? -28.863 6.144 18.891 1.00 96.06 94 ALA A O 1
ATOM 766 N N . TYR A 1 95 ? -27.589 7.926 18.372 1.00 95.31 95 TYR A N 1
ATOM 767 C CA . TYR A 1 95 ? -26.816 7.306 17.301 1.00 95.31 95 TYR A CA 1
ATOM 768 C C . TYR A 1 95 ? -25.385 7.841 17.309 1.00 95.31 95 TYR A C 1
ATOM 770 O O . TYR A 1 95 ? -25.162 9.020 17.594 1.00 95.31 95 TYR A O 1
ATOM 778 N N . TYR A 1 96 ? -24.437 6.987 16.933 1.00 95.81 96 TYR A N 1
ATOM 779 C CA . TYR A 1 96 ? -23.099 7.396 16.515 1.00 95.81 96 TYR A CA 1
ATOM 780 C C . TYR A 1 96 ? -23.018 7.258 14.994 1.00 95.81 96 TYR A C 1
ATOM 782 O O . TYR A 1 96 ? -23.354 6.206 14.456 1.00 95.81 96 TYR A O 1
ATOM 790 N N . VAL A 1 97 ? -22.597 8.320 14.308 1.00 95.44 97 VAL A N 1
ATOM 791 C CA . VAL A 1 97 ? -22.359 8.325 12.858 1.00 95.44 97 VAL A CA 1
ATOM 792 C C . VAL A 1 97 ? -20.867 8.543 12.654 1.00 95.44 97 VAL A C 1
ATOM 794 O O . VAL A 1 97 ? -20.369 9.637 12.907 1.00 95.44 97 VAL A O 1
ATOM 797 N N . ASP A 1 98 ? -20.156 7.489 12.265 1.00 91.88 98 ASP A N 1
ATOM 798 C CA . ASP A 1 98 ? -18.693 7.455 12.215 1.00 91.88 98 ASP A CA 1
ATOM 799 C C . ASP A 1 98 ? -18.247 6.505 11.091 1.00 91.88 98 ASP A C 1
ATOM 801 O O . ASP A 1 98 ? -18.807 5.418 10.933 1.00 91.88 98 ASP A O 1
ATOM 805 N N . ASP A 1 99 ? -17.261 6.908 10.288 1.00 86.81 99 ASP A N 1
ATOM 806 C CA . ASP A 1 99 ? -16.752 6.133 9.147 1.00 86.81 99 ASP A CA 1
ATOM 807 C C . ASP A 1 99 ? -15.970 4.872 9.561 1.00 86.81 99 ASP A C 1
ATOM 809 O O . ASP A 1 99 ? -15.699 3.999 8.727 1.00 86.81 99 ASP A O 1
ATOM 813 N N . LYS A 1 100 ? -15.625 4.766 10.848 1.00 87.81 100 LYS A N 1
ATOM 814 C CA . LYS A 1 100 ? -14.947 3.631 11.481 1.00 87.81 100 LYS A CA 1
ATOM 815 C C . LYS A 1 100 ? -15.836 2.861 12.457 1.00 87.81 100 LYS A C 1
ATOM 817 O O . LYS A 1 100 ? -15.342 1.920 13.081 1.00 87.81 100 LYS A O 1
ATOM 822 N N . ALA A 1 101 ? -17.110 3.230 12.609 1.00 92.50 101 ALA A N 1
ATOM 823 C CA . ALA A 1 101 ? -18.033 2.469 13.444 1.00 92.50 101 ALA A CA 1
ATOM 824 C C . ALA A 1 101 ? -18.289 1.068 12.871 1.00 92.50 101 ALA A C 1
ATOM 826 O O . ALA A 1 101 ? -18.333 0.853 11.659 1.00 92.50 101 ALA A O 1
ATOM 827 N N . MET A 1 102 ? -18.488 0.114 13.776 1.00 93.50 102 MET A N 1
ATOM 828 C CA . MET A 1 102 ? -18.780 -1.283 13.478 1.00 93.50 102 MET A CA 1
ATOM 829 C C . MET A 1 102 ? -19.716 -1.830 14.557 1.00 93.50 102 MET A C 1
ATOM 831 O O . MET A 1 102 ? -19.559 -1.481 15.728 1.00 93.50 102 MET A O 1
ATOM 835 N N . SER A 1 103 ? -20.693 -2.660 14.176 1.00 95.06 103 SER A N 1
ATOM 836 C CA . SER A 1 103 ? -21.549 -3.347 15.152 1.00 95.06 103 SER A CA 1
ATOM 837 C C . SER A 1 103 ? -20.790 -4.497 15.836 1.00 95.06 103 SER A C 1
ATOM 839 O O . SER A 1 103 ? -19.787 -4.969 15.288 1.00 95.06 103 SER A O 1
ATOM 841 N N . PRO A 1 104 ? -21.243 -4.983 17.005 1.00 95.62 104 PRO A N 1
ATOM 842 C CA . PRO A 1 104 ? -20.628 -6.134 17.666 1.00 95.62 104 PRO A CA 1
ATOM 843 C C . PRO A 1 104 ? -20.536 -7.374 16.763 1.00 95.62 104 PRO A C 1
ATOM 845 O O . PRO A 1 104 ? -19.507 -8.045 16.746 1.00 95.62 104 PRO A O 1
ATOM 848 N N . GLU A 1 105 ? -21.566 -7.639 15.959 1.00 95.00 105 GLU A N 1
ATOM 849 C CA . GLU A 1 105 ? -21.622 -8.774 15.028 1.00 95.00 105 GLU A CA 1
ATOM 850 C C . GLU A 1 105 ? -20.567 -8.629 13.925 1.00 95.00 105 GLU A C 1
ATOM 852 O O . GLU A 1 105 ? -19.748 -9.522 13.716 1.00 95.00 105 GLU A O 1
ATOM 857 N N . ALA A 1 106 ? -20.505 -7.456 13.285 1.00 94.94 106 ALA A N 1
ATOM 858 C CA . ALA A 1 106 ? -19.498 -7.174 12.266 1.00 94.94 106 ALA A CA 1
ATOM 859 C C . ALA A 1 106 ? -18.063 -7.224 12.830 1.00 94.94 106 ALA A C 1
ATOM 861 O O . ALA A 1 106 ? -17.131 -7.594 12.116 1.00 94.94 106 ALA A O 1
ATOM 862 N N . PHE A 1 107 ? -17.874 -6.890 14.113 1.00 96.06 107 PHE A N 1
ATOM 863 C CA . PHE A 1 107 ? -16.581 -6.996 14.795 1.00 96.06 107 PHE A CA 1
ATOM 864 C C . PHE A 1 107 ? -16.144 -8.445 15.012 1.00 96.06 107 PHE A C 1
ATOM 866 O O . PHE A 1 107 ? -14.973 -8.772 14.792 1.00 96.06 107 PHE A O 1
ATOM 873 N N . VAL A 1 108 ? -17.071 -9.323 15.399 1.00 96.50 108 VAL A N 1
ATOM 874 C CA . VAL A 1 108 ? -16.806 -10.764 15.508 1.00 96.50 108 VAL A CA 1
ATOM 875 C C . VAL A 1 108 ? -16.377 -11.323 14.147 1.00 96.50 108 VAL A C 1
ATOM 877 O O . VAL A 1 108 ? -15.321 -11.965 14.057 1.00 96.50 108 VAL A O 1
ATOM 880 N N . ASP A 1 109 ? -17.105 -10.965 13.087 1.00 95.38 109 ASP A N 1
ATOM 881 C CA . ASP A 1 109 ? -16.880 -11.439 11.715 1.00 95.38 109 ASP A CA 1
ATOM 882 C C . ASP A 1 109 ? -15.663 -10.808 11.015 1.00 95.38 109 ASP A C 1
ATOM 884 O O . ASP A 1 109 ? -15.229 -11.284 9.963 1.00 95.38 109 ASP A O 1
ATOM 888 N N . LEU A 1 110 ? -15.071 -9.752 11.585 1.00 93.88 110 LEU A N 1
ATOM 889 C CA . LEU A 1 110 ? -13.953 -9.038 10.972 1.00 93.88 110 LEU A CA 1
ATOM 890 C C . LEU A 1 110 ? -12.715 -9.933 10.841 1.00 93.88 110 LEU A C 1
ATOM 892 O O . LEU A 1 110 ? -11.978 -10.151 11.807 1.00 93.88 110 LEU A O 1
ATOM 896 N N . ASP A 1 111 ? -12.428 -10.401 9.632 1.00 93.25 111 ASP A N 1
ATOM 897 C CA . ASP A 1 111 ? -11.176 -11.094 9.345 1.00 93.25 111 ASP A CA 1
ATOM 898 C C . ASP A 1 111 ? -10.014 -10.102 9.181 1.00 93.25 111 ASP A C 1
ATOM 900 O O . ASP A 1 111 ? -10.131 -9.095 8.473 1.00 93.25 111 ASP A O 1
ATOM 904 N N . ILE A 1 112 ? -8.891 -10.405 9.837 1.00 93.50 112 ILE A N 1
ATOM 905 C CA . ILE A 1 112 ? -7.651 -9.628 9.790 1.00 93.50 112 ILE A CA 1
ATOM 906 C C . ILE A 1 112 ? -6.511 -10.576 9.446 1.00 93.50 112 ILE A C 1
ATOM 908 O O . ILE A 1 112 ? -6.095 -11.393 10.273 1.00 93.50 112 ILE A O 1
ATOM 912 N N . THR A 1 113 ? -5.988 -10.409 8.237 1.00 92.69 113 THR A N 1
ATOM 913 C CA . THR A 1 113 ? -4.900 -11.218 7.696 1.00 92.69 113 THR A CA 1
ATOM 914 C C . THR A 1 113 ? -3.721 -10.321 7.341 1.00 92.69 113 THR A C 1
ATOM 916 O O . THR A 1 113 ? -3.862 -9.383 6.553 1.00 92.69 113 THR A O 1
ATOM 919 N N . ASP A 1 114 ? -2.554 -10.620 7.909 1.00 90.12 114 ASP A N 1
ATOM 920 C CA . ASP A 1 114 ? -1.296 -9.999 7.504 1.00 90.12 114 ASP A CA 1
ATOM 921 C C . ASP A 1 114 ? -0.914 -10.490 6.104 1.00 90.12 114 ASP A C 1
ATOM 923 O O . ASP A 1 114 ? -0.931 -11.690 5.822 1.00 90.12 114 ASP A O 1
ATOM 927 N N . ILE A 1 115 ? -0.566 -9.562 5.217 1.00 87.88 115 ILE A N 1
ATOM 928 C CA . ILE A 1 115 ? -0.065 -9.876 3.882 1.00 87.88 115 ILE A CA 1
ATOM 929 C C . ILE A 1 115 ? 1.434 -9.618 3.892 1.00 87.88 115 ILE A C 1
ATOM 931 O O . ILE A 1 115 ? 1.889 -8.481 4.013 1.00 87.88 115 ILE A O 1
ATOM 935 N N . THR A 1 116 ? 2.218 -10.679 3.735 1.00 72.44 116 THR A N 1
ATOM 936 C CA . THR A 1 116 ? 3.655 -10.542 3.512 1.00 72.44 116 THR A CA 1
ATOM 937 C C . THR A 1 116 ? 3.885 -9.988 2.108 1.00 72.44 116 THR A C 1
ATOM 939 O O . THR A 1 116 ? 3.570 -10.654 1.124 1.00 72.44 116 THR A O 1
ATOM 942 N N . THR A 1 117 ? 4.442 -8.781 1.995 1.00 63.91 117 THR A N 1
ATOM 943 C CA . THR A 1 117 ? 4.784 -8.188 0.693 1.00 63.91 117 THR A CA 1
ATOM 944 C C . THR A 1 117 ? 6.243 -7.761 0.615 1.00 63.91 117 THR A C 1
ATOM 946 O O . THR A 1 117 ? 6.676 -6.916 1.395 1.00 63.91 117 THR A O 1
ATOM 949 N N . GLY A 1 118 ? 6.949 -8.285 -0.392 1.00 61.41 118 GLY A N 1
ATOM 950 C CA . GLY A 1 118 ? 8.177 -7.732 -0.975 1.00 61.41 118 GLY A CA 1
ATOM 951 C C . GLY A 1 118 ? 9.290 -7.294 -0.012 1.00 61.41 118 GLY A C 1
ATOM 952 O O . GLY A 1 118 ? 9.441 -7.801 1.094 1.00 61.41 118 GLY A O 1
ATOM 953 N N . TRP A 1 119 ? 10.109 -6.346 -0.478 1.00 61.91 119 TRP A N 1
ATOM 954 C CA . TRP A 1 119 ? 11.275 -5.804 0.243 1.00 61.91 119 TRP A CA 1
ATOM 955 C C . TRP A 1 119 ? 11.050 -4.385 0.779 1.00 61.91 119 TRP A C 1
ATOM 957 O O . TRP A 1 119 ? 11.991 -3.721 1.208 1.00 61.91 119 TRP A O 1
ATOM 967 N N . SER A 1 120 ? 9.812 -3.887 0.718 1.00 66.25 120 SER A N 1
ATOM 968 C CA . SER A 1 120 ? 9.485 -2.498 1.062 1.00 66.25 120 SER A CA 1
ATOM 969 C C . SER A 1 120 ? 9.546 -2.217 2.565 1.00 66.25 120 SER A C 1
ATOM 971 O O . SER A 1 120 ? 9.631 -1.058 2.962 1.00 66.25 120 SER A O 1
ATOM 973 N N . GLY A 1 121 ? 9.486 -3.258 3.405 1.00 75.69 121 GLY A N 1
ATOM 974 C CA . GLY A 1 121 ? 9.368 -3.116 4.859 1.00 75.69 121 GLY A CA 1
ATOM 975 C C . GLY A 1 121 ? 8.035 -2.502 5.303 1.00 75.69 121 GLY A C 1
ATOM 976 O O . GLY A 1 121 ? 7.914 -2.081 6.450 1.00 75.69 121 GLY A O 1
ATOM 977 N N . ALA A 1 122 ? 7.053 -2.409 4.400 1.00 83.75 122 ALA A N 1
ATOM 978 C CA . ALA A 1 122 ? 5.715 -1.940 4.722 1.00 83.75 122 ALA A CA 1
ATOM 979 C C . ALA A 1 122 ? 4.933 -3.018 5.478 1.00 83.75 122 ALA A C 1
ATOM 981 O O . ALA A 1 122 ? 5.007 -4.202 5.148 1.00 83.75 122 ALA A O 1
ATOM 982 N N . GLU A 1 123 ? 4.132 -2.590 6.448 1.00 88.50 123 GLU A N 1
ATOM 983 C CA . GLU A 1 123 ? 3.146 -3.461 7.073 1.00 88.50 123 GLU A CA 1
ATOM 984 C C . GLU A 1 123 ? 1.855 -3.414 6.255 1.00 88.50 123 GLU A C 1
ATOM 986 O O . GLU A 1 123 ? 1.316 -2.330 6.014 1.00 88.50 123 GLU A O 1
ATOM 991 N N . ILE A 1 124 ? 1.366 -4.577 5.817 1.00 91.69 124 ILE A N 1
ATOM 992 C CA . ILE A 1 124 ? 0.141 -4.686 5.025 1.00 91.69 124 ILE A CA 1
ATOM 993 C C . ILE A 1 124 ? -0.811 -5.673 5.682 1.00 91.69 124 ILE A C 1
ATOM 995 O O . ILE A 1 124 ? -0.452 -6.813 5.962 1.00 91.69 124 ILE A O 1
ATOM 999 N N . GLN A 1 125 ? -2.050 -5.237 5.886 1.00 93.31 125 GLN A N 1
ATOM 1000 C CA . GLN A 1 125 ? -3.116 -6.062 6.435 1.00 93.31 125 GLN A CA 1
ATOM 1001 C C . GLN A 1 125 ? -4.363 -5.969 5.568 1.00 93.31 125 GLN A C 1
ATOM 1003 O O . GLN A 1 125 ? -4.838 -4.874 5.263 1.00 93.31 125 GLN A O 1
ATOM 1008 N N . LYS A 1 126 ? -4.945 -7.117 5.234 1.00 94.44 126 LYS A N 1
ATOM 1009 C CA . LYS A 1 126 ? -6.329 -7.179 4.774 1.00 94.44 126 LYS A CA 1
ATOM 1010 C C . LYS A 1 126 ? -7.238 -7.209 5.990 1.00 94.44 126 LYS A C 1
ATOM 1012 O O . LYS A 1 126 ? -7.088 -8.080 6.843 1.00 94.44 126 LYS A O 1
ATOM 1017 N N . ARG A 1 127 ? -8.174 -6.265 6.060 1.00 93.06 127 ARG A N 1
ATOM 1018 C CA . ARG A 1 127 ? -9.196 -6.189 7.109 1.00 93.06 127 ARG A CA 1
ATOM 1019 C C . ARG A 1 127 ? -10.554 -6.142 6.415 1.00 93.06 127 ARG A C 1
ATOM 1021 O O . ARG A 1 127 ? -10.901 -5.119 5.829 1.00 93.06 127 ARG A O 1
ATOM 1028 N N . GLY A 1 128 ? -11.271 -7.265 6.399 1.00 91.19 128 GLY A N 1
ATOM 1029 C CA . GLY A 1 128 ? -12.494 -7.411 5.602 1.00 91.19 128 GLY A CA 1
ATOM 1030 C C . GLY A 1 128 ? -12.247 -7.240 4.095 1.00 91.19 128 GLY A C 1
ATOM 1031 O O . GLY A 1 128 ? -11.489 -8.007 3.492 1.00 91.19 128 GLY A O 1
ATOM 1032 N N . ASP A 1 129 ? -12.891 -6.237 3.497 1.00 91.12 129 ASP A N 1
ATOM 1033 C CA . ASP A 1 129 ? -12.838 -5.849 2.079 1.00 91.12 129 ASP A CA 1
ATOM 1034 C C . ASP A 1 129 ? -11.850 -4.701 1.794 1.00 91.12 129 ASP A C 1
ATOM 1036 O O . ASP A 1 129 ? -11.878 -4.086 0.726 1.00 91.12 129 ASP A O 1
ATOM 1040 N N . ARG A 1 130 ? -10.956 -4.404 2.743 1.00 94.62 130 ARG A N 1
ATOM 1041 C CA . ARG A 1 130 ? -9.998 -3.298 2.649 1.00 94.62 130 ARG A CA 1
ATOM 1042 C C . ARG A 1 130 ? -8.568 -3.750 2.896 1.00 94.62 130 ARG A C 1
ATOM 1044 O O . ARG A 1 130 ? -8.308 -4.701 3.635 1.00 94.62 130 ARG A O 1
ATOM 1051 N N . ILE A 1 131 ? -7.637 -3.011 2.308 1.00 95.25 131 ILE A N 1
ATOM 1052 C CA . ILE A 1 131 ? -6.195 -3.136 2.501 1.00 95.25 131 ILE A CA 1
ATOM 1053 C C . ILE A 1 131 ? -5.694 -1.937 3.297 1.00 95.25 131 ILE A C 1
ATOM 1055 O O . ILE A 1 131 ? -5.891 -0.790 2.909 1.00 95.25 131 ILE A O 1
ATOM 1059 N N . TYR A 1 132 ? -5.008 -2.209 4.399 1.00 93.81 132 TYR A N 1
ATOM 1060 C CA . TYR A 1 132 ? -4.345 -1.218 5.233 1.00 93.81 132 TYR A CA 1
ATOM 1061 C C . TYR A 1 132 ? -2.847 -1.372 5.034 1.00 93.81 132 TYR A C 1
ATOM 1063 O O . TYR A 1 132 ? -2.289 -2.411 5.383 1.00 93.81 132 TYR A O 1
ATOM 1071 N N . LYS A 1 133 ? -2.207 -0.351 4.464 1.00 92.50 133 LYS A N 1
ATOM 1072 C CA . LYS A 1 133 ? -0.762 -0.324 4.240 1.00 92.50 133 LYS A CA 1
ATOM 1073 C C . LYS A 1 133 ? -0.131 0.803 5.046 1.00 92.50 133 LYS A C 1
ATOM 1075 O O . LYS A 1 133 ? -0.421 1.974 4.799 1.00 92.50 133 LYS A O 1
ATOM 1080 N N . THR A 1 134 ? 0.751 0.457 5.978 1.00 91.69 134 THR A N 1
ATOM 1081 C CA . THR A 1 134 ? 1.486 1.413 6.811 1.00 91.69 134 THR A CA 1
ATOM 1082 C C . THR A 1 134 ? 2.938 1.497 6.347 1.00 91.69 134 THR A C 1
ATOM 1084 O O . THR A 1 134 ? 3.684 0.520 6.398 1.00 91.69 134 THR A O 1
ATOM 1087 N N . HIS A 1 135 ? 3.348 2.677 5.880 1.00 91.19 135 HIS A N 1
ATOM 1088 C CA . HIS A 1 135 ? 4.720 2.957 5.460 1.00 91.19 135 HIS A CA 1
ATOM 1089 C C . HIS A 1 135 ? 4.997 4.468 5.472 1.00 91.19 135 HIS A C 1
ATOM 1091 O O . HIS A 1 135 ? 4.120 5.276 5.175 1.00 91.19 135 HIS A O 1
ATOM 1097 N N . LYS A 1 136 ? 6.240 4.878 5.753 1.00 90.50 136 LYS A N 1
ATOM 1098 C CA . LYS A 1 136 ? 6.629 6.304 5.790 1.00 90.50 136 LYS A CA 1
ATOM 1099 C C . LYS A 1 136 ? 6.344 7.058 4.480 1.00 90.50 136 LYS A C 1
ATOM 1101 O O . LYS A 1 136 ? 6.019 8.237 4.508 1.00 90.50 136 LYS A O 1
ATOM 1106 N N . ASN A 1 137 ? 6.396 6.364 3.341 1.00 89.50 137 ASN A N 1
ATOM 1107 C CA . ASN A 1 137 ? 6.139 6.958 2.023 1.00 89.50 137 ASN A CA 1
ATOM 1108 C C . ASN A 1 137 ? 4.651 6.953 1.626 1.00 89.50 137 ASN A C 1
ATOM 1110 O O . ASN A 1 137 ? 4.329 7.366 0.515 1.00 89.50 137 ASN A O 1
ATOM 1114 N N . SER A 1 138 ? 3.733 6.500 2.490 1.00 91.31 138 SER A N 1
ATOM 1115 C CA . SER A 1 138 ? 2.306 6.389 2.148 1.00 91.31 138 SER A CA 1
ATOM 1116 C C . SER A 1 138 ? 1.666 7.725 1.748 1.00 91.31 138 SER A C 1
ATOM 1118 O O . SER A 1 138 ? 0.709 7.722 0.980 1.00 91.31 138 SER A O 1
ATOM 1120 N N . ILE A 1 139 ? 2.213 8.865 2.197 1.00 92.50 139 ILE A N 1
ATOM 1121 C CA . ILE A 1 139 ? 1.785 10.200 1.745 1.00 92.50 139 ILE A CA 1
ATOM 1122 C C . ILE A 1 139 ? 1.973 10.371 0.230 1.00 92.50 139 ILE A C 1
ATOM 1124 O O . ILE A 1 139 ? 1.071 10.849 -0.455 1.00 92.50 139 ILE A O 1
ATOM 1128 N N . HIS A 1 140 ? 3.112 9.936 -0.314 1.00 93.25 140 HIS A N 1
ATOM 1129 C CA . HIS A 1 140 ? 3.386 10.049 -1.743 1.00 93.25 140 HIS A CA 1
ATOM 1130 C C . HIS A 1 140 ? 2.562 9.048 -2.552 1.00 93.25 140 HIS A C 1
ATOM 1132 O O . HIS A 1 140 ? 2.098 9.382 -3.636 1.00 93.25 140 HIS A O 1
ATOM 1138 N N . VAL A 1 141 ? 2.301 7.862 -1.994 1.00 93.81 141 VAL A N 1
ATOM 1139 C CA . VAL A 1 141 ? 1.392 6.874 -2.594 1.00 93.81 141 VAL A CA 1
ATOM 1140 C C . VAL A 1 141 ? -0.034 7.429 -2.688 1.00 93.81 141 VAL A C 1
ATOM 1142 O O . VAL A 1 141 ? -0.662 7.333 -3.739 1.00 93.81 141 VAL A O 1
ATOM 1145 N N . ALA A 1 142 ? -0.539 8.064 -1.624 1.00 94.56 142 ALA A N 1
ATOM 1146 C CA . ALA A 1 142 ? -1.857 8.700 -1.634 1.00 94.56 142 ALA A CA 1
ATOM 1147 C C . ALA A 1 142 ? -1.942 9.827 -2.681 1.00 94.56 142 ALA A C 1
ATOM 1149 O O . ALA A 1 142 ? -2.907 9.883 -3.445 1.00 94.56 142 ALA A O 1
ATOM 1150 N N . LYS A 1 143 ? -0.910 10.683 -2.762 1.00 94.06 143 LYS A N 1
ATOM 1151 C CA . LYS A 1 143 ? -0.801 11.717 -3.805 1.00 94.06 143 LYS A CA 1
ATOM 1152 C C . LYS A 1 143 ? -0.802 11.104 -5.206 1.00 94.06 143 LYS A C 1
ATOM 1154 O O . LYS A 1 143 ? -1.567 11.552 -6.057 1.00 94.06 143 LYS A O 1
ATOM 1159 N N . TRP A 1 144 ? -0.008 10.058 -5.430 1.00 95.56 144 TRP A N 1
ATOM 1160 C CA . TRP A 1 144 ? 0.050 9.365 -6.713 1.00 95.56 144 TRP A CA 1
ATOM 1161 C C . TRP A 1 144 ? -1.324 8.842 -7.131 1.00 95.56 144 TRP A C 1
ATOM 1163 O O . TRP A 1 144 ? -1.760 9.133 -8.240 1.00 95.56 144 TRP A O 1
ATOM 1173 N N . TYR A 1 145 ? -2.055 8.168 -6.232 1.00 96.94 145 TYR A N 1
ATOM 1174 C CA . TYR A 1 145 ? -3.409 7.691 -6.530 1.00 96.94 145 TYR A CA 1
ATOM 1175 C C . TYR A 1 145 ? -4.374 8.829 -6.870 1.00 96.94 145 TYR A C 1
ATOM 1177 O O . TYR A 1 145 ? -5.190 8.669 -7.772 1.00 96.94 145 TYR A O 1
ATOM 1185 N N . SER A 1 146 ? -4.267 9.985 -6.204 1.00 94.62 146 SER A N 1
ATOM 1186 C CA . SER A 1 146 ? -5.132 11.134 -6.506 1.00 94.62 146 SER A CA 1
ATOM 1187 C C . SER A 1 146 ? -4.931 11.690 -7.920 1.00 94.62 146 SER A C 1
ATOM 1189 O O . SER A 1 146 ? -5.884 12.175 -8.523 1.00 94.62 146 SER A O 1
ATOM 1191 N N . ILE A 1 147 ? -3.713 11.575 -8.462 1.00 93.75 147 ILE A N 1
ATOM 1192 C CA . ILE A 1 147 ? -3.379 11.981 -9.831 1.00 93.75 147 ILE A CA 1
ATOM 1193 C C . ILE A 1 147 ? -3.756 10.861 -10.810 1.00 93.75 147 ILE A C 1
ATOM 1195 O O . ILE A 1 147 ? -4.447 11.100 -11.795 1.00 93.75 147 ILE A O 1
ATOM 1199 N N . ALA A 1 148 ? -3.341 9.625 -10.525 1.00 96.00 148 ALA A N 1
ATOM 1200 C CA . ALA A 1 148 ? -3.489 8.478 -11.415 1.00 96.00 148 ALA A CA 1
ATOM 1201 C C . ALA A 1 148 ? -4.939 8.024 -11.624 1.00 96.00 148 ALA A C 1
ATOM 1203 O O . ALA A 1 148 ? -5.248 7.499 -12.691 1.00 96.00 148 ALA A O 1
ATOM 1204 N N . ALA A 1 149 ? -5.836 8.251 -10.659 1.00 96.31 149 ALA A N 1
ATOM 1205 C CA . ALA A 1 149 ? -7.229 7.804 -10.736 1.00 96.31 149 ALA A CA 1
ATOM 1206 C C . ALA A 1 149 ? -8.026 8.390 -11.917 1.00 96.31 149 ALA A C 1
ATOM 1208 O O . ALA A 1 149 ? -9.030 7.806 -12.315 1.00 96.31 149 ALA A O 1
ATOM 1209 N N . SER A 1 150 ? -7.604 9.528 -12.482 1.00 94.88 150 SER A N 1
ATOM 1210 C CA . SER A 1 150 ? -8.221 10.104 -13.688 1.00 94.88 150 SER A CA 1
ATOM 1211 C C . SER A 1 150 ? -7.673 9.518 -14.995 1.00 94.88 150 SER A C 1
ATOM 1213 O O . SER A 1 150 ? -8.247 9.749 -16.056 1.00 94.88 150 SER A O 1
ATOM 1215 N N . MET A 1 151 ? -6.567 8.773 -14.923 1.00 95.00 151 MET A N 1
ATOM 1216 C CA . MET A 1 151 ? -5.816 8.267 -16.073 1.00 95.00 151 MET A CA 1
ATOM 1217 C C . MET A 1 151 ? -5.938 6.753 -16.233 1.00 95.00 151 MET A C 1
ATOM 1219 O O . MET A 1 151 ? -5.973 6.249 -17.353 1.00 95.00 151 MET A O 1
ATOM 1223 N N . VAL A 1 152 ? -5.956 6.025 -15.116 1.00 96.56 152 VAL A N 1
ATOM 1224 C CA . VAL A 1 152 ? -5.905 4.561 -15.072 1.00 96.56 152 VAL A CA 1
ATOM 1225 C C . VAL A 1 152 ? -6.736 4.025 -13.915 1.00 96.56 152 VAL A C 1
ATOM 1227 O O . VAL A 1 152 ? -7.010 4.727 -12.942 1.00 96.56 152 VAL A O 1
ATOM 1230 N N . ASN A 1 153 ? -7.099 2.745 -13.988 1.00 97.88 153 ASN A N 1
ATOM 1231 C CA . ASN A 1 153 ? -7.750 2.087 -12.863 1.00 97.88 153 ASN A CA 1
ATOM 1232 C C . ASN A 1 153 ? -6.756 1.914 -11.709 1.00 97.88 153 ASN A C 1
ATOM 1234 O O . ASN A 1 153 ? -5.700 1.289 -11.854 1.00 97.88 153 ASN A O 1
ATOM 1238 N N . VAL A 1 154 ? -7.139 2.429 -10.549 1.00 97.81 154 VAL A N 1
ATOM 1239 C CA . VAL A 1 154 ? -6.423 2.302 -9.278 1.00 97.81 154 VAL A CA 1
ATOM 1240 C C . VAL A 1 154 ? -7.418 1.888 -8.194 1.00 97.81 154 VAL A C 1
ATOM 1242 O O . VAL A 1 154 ? -8.611 2.168 -8.343 1.00 97.81 154 VAL A O 1
ATOM 1245 N N . PRO A 1 155 ? -6.989 1.202 -7.120 1.00 97.56 155 PRO A N 1
ATOM 1246 C CA . PRO A 1 155 ? -7.883 0.896 -6.010 1.00 97.56 155 PRO A CA 1
ATOM 1247 C C . PRO A 1 155 ? -8.439 2.187 -5.411 1.00 97.56 155 PRO A C 1
ATOM 1249 O O . PRO A 1 155 ? -7.715 3.177 -5.253 1.00 97.56 155 PRO A O 1
ATOM 1252 N N . LYS A 1 156 ? -9.714 2.174 -5.016 1.00 96.38 156 LYS A N 1
ATOM 1253 C CA . LYS A 1 156 ? -10.293 3.317 -4.312 1.00 96.38 156 LYS A CA 1
ATOM 1254 C C . LYS A 1 156 ? -9.536 3.579 -3.007 1.00 96.38 156 LYS A C 1
ATOM 1256 O O . LYS A 1 156 ? -9.402 2.693 -2.164 1.00 96.38 156 LYS A O 1
ATOM 1261 N N . VAL A 1 157 ? -9.090 4.818 -2.809 1.00 96.06 157 VAL A N 1
ATOM 1262 C CA . VAL A 1 157 ? -8.527 5.270 -1.529 1.00 96.06 157 VAL A CA 1
ATOM 1263 C C . VAL A 1 157 ? -9.679 5.658 -0.606 1.00 96.06 157 VAL A C 1
ATOM 1265 O O . VAL A 1 157 ? -10.409 6.608 -0.880 1.00 96.06 157 VAL A O 1
ATOM 1268 N N . HIS A 1 158 ? -9.862 4.920 0.487 1.00 93.62 158 HIS A N 1
ATOM 1269 C CA . HIS A 1 158 ? -10.900 5.202 1.480 1.00 93.62 158 HIS A CA 1
ATOM 1270 C C . HIS A 1 158 ? -10.450 6.244 2.502 1.00 93.62 158 HIS A C 1
ATOM 1272 O O . HIS A 1 158 ? -11.233 7.107 2.887 1.00 93.62 158 HIS A O 1
ATOM 1278 N N . SER A 1 159 ? -9.199 6.160 2.958 1.00 92.56 159 SER A N 1
ATOM 1279 C CA . SER A 1 159 ? -8.633 7.123 3.903 1.00 92.56 159 SER A CA 1
ATOM 1280 C C . SER A 1 159 ? -7.108 7.075 3.929 1.00 92.56 159 SER A C 1
ATOM 1282 O O . SER A 1 159 ? -6.481 6.099 3.512 1.00 92.56 159 SER A O 1
ATOM 1284 N N . PHE A 1 160 ? -6.509 8.146 4.446 1.00 92.31 160 PHE A N 1
ATOM 1285 C CA . PHE A 1 160 ? -5.085 8.246 4.736 1.00 92.31 160 PHE A CA 1
ATOM 1286 C C . PHE A 1 160 ? -4.912 8.901 6.111 1.00 92.31 160 PHE A C 1
ATOM 1288 O O . PHE A 1 160 ? -5.360 10.027 6.318 1.00 92.31 160 PHE A O 1
ATOM 1295 N N . ILE A 1 161 ? -4.323 8.181 7.070 1.00 89.75 161 ILE A N 1
ATOM 1296 C CA . ILE A 1 161 ? -4.206 8.629 8.467 1.00 89.75 161 ILE A CA 1
ATOM 1297 C C . ILE A 1 161 ? -2.806 8.323 8.991 1.00 89.75 161 ILE A C 1
ATOM 1299 O O . ILE A 1 161 ? -2.420 7.161 9.143 1.00 89.75 161 ILE A O 1
ATOM 1303 N N . GLY A 1 162 ? -2.050 9.370 9.322 1.00 89.69 162 GLY A N 1
ATOM 1304 C CA . GLY A 1 162 ? -0.645 9.235 9.697 1.00 89.69 162 GLY A CA 1
ATOM 1305 C C . GLY A 1 162 ? 0.157 8.645 8.538 1.00 89.69 162 GLY A C 1
ATOM 1306 O O . GLY A 1 162 ? 0.292 9.283 7.504 1.00 89.69 162 GLY A O 1
ATOM 1307 N N . HIS A 1 163 ? 0.669 7.425 8.697 1.00 92.06 163 HIS A N 1
ATOM 1308 C CA . HIS A 1 163 ? 1.416 6.705 7.655 1.00 92.06 163 HIS A CA 1
ATOM 1309 C C . HIS A 1 163 ? 0.633 5.532 7.046 1.00 92.06 163 HIS A C 1
ATOM 1311 O O . HIS A 1 163 ? 1.192 4.739 6.285 1.00 92.06 163 HIS A O 1
ATOM 1317 N N . THR A 1 164 ? -0.652 5.411 7.374 1.00 93.00 164 THR A N 1
ATOM 1318 C CA . THR A 1 164 ? -1.502 4.301 6.942 1.00 93.00 164 THR A CA 1
ATOM 1319 C C . THR A 1 164 ? -2.450 4.760 5.847 1.00 93.00 164 THR A C 1
ATOM 1321 O O . THR A 1 164 ? -3.252 5.670 6.062 1.00 93.00 164 THR A O 1
ATOM 1324 N N . ILE A 1 165 ? -2.380 4.114 4.685 1.00 94.25 165 ILE A N 1
ATOM 1325 C CA . ILE A 1 165 ? -3.357 4.264 3.606 1.00 94.25 165 ILE A CA 1
ATOM 1326 C C . ILE A 1 165 ? -4.332 3.084 3.638 1.00 94.25 165 ILE A C 1
ATOM 1328 O O . ILE A 1 165 ? -3.919 1.932 3.780 1.00 94.25 165 ILE A O 1
ATOM 1332 N N . CYS A 1 166 ? -5.625 3.386 3.546 1.00 94.81 166 CYS A N 1
ATOM 1333 C CA . CYS A 1 166 ? -6.704 2.413 3.450 1.00 94.81 166 CYS A CA 1
ATOM 1334 C C . CYS A 1 166 ? -7.216 2.381 2.008 1.00 94.81 166 CYS A C 1
ATOM 1336 O O . CYS A 1 166 ? -7.710 3.387 1.493 1.00 94.81 166 CYS A O 1
ATOM 1338 N N . LEU A 1 167 ? -7.067 1.230 1.367 1.00 96.38 167 LEU A N 1
ATOM 1339 C CA . LEU A 1 167 ? -7.381 0.977 -0.031 1.00 96.38 167 LEU A CA 1
ATOM 1340 C C . LEU A 1 167 ? -8.490 -0.068 -0.144 1.00 96.38 167 LEU A C 1
ATOM 1342 O O . LEU A 1 167 ? -8.642 -0.928 0.724 1.00 96.38 167 LEU A O 1
ATOM 1346 N N . GLU A 1 168 ? -9.231 -0.020 -1.239 1.00 96.38 168 GLU A N 1
ATOM 1347 C CA . GLU A 1 168 ? -10.083 -1.119 -1.684 1.00 96.38 168 GLU A CA 1
ATOM 1348 C C . GLU A 1 168 ? -9.271 -2.413 -1.835 1.00 96.38 168 GLU A C 1
ATOM 1350 O O . GLU A 1 168 ? -8.153 -2.412 -2.360 1.00 96.38 168 GLU A O 1
ATOM 1355 N N . TYR A 1 169 ? -9.836 -3.537 -1.391 1.00 96.06 169 TYR A N 1
ATOM 1356 C CA . TYR A 1 169 ? -9.283 -4.845 -1.707 1.00 96.06 169 TYR A CA 1
ATOM 1357 C C . TYR A 1 169 ? -9.705 -5.293 -3.110 1.00 96.06 169 TYR A C 1
ATOM 1359 O O . TYR A 1 169 ? -10.878 -5.541 -3.378 1.00 96.06 169 TYR A O 1
ATOM 1367 N N . LEU A 1 170 ? -8.722 -5.484 -3.988 1.00 95.81 170 LEU A N 1
ATOM 1368 C CA . LEU A 1 170 ? -8.940 -5.982 -5.342 1.00 95.81 170 LEU A CA 1
ATOM 1369 C C . LEU A 1 170 ? -8.774 -7.506 -5.385 1.00 95.81 170 LEU A C 1
ATOM 1371 O O . LEU A 1 170 ? -7.679 -8.038 -5.189 1.00 95.81 170 LEU A O 1
ATOM 1375 N N . LYS A 1 171 ? -9.863 -8.224 -5.675 1.00 95.06 171 LYS A N 1
ATOM 1376 C CA . LYS A 1 171 ? -9.834 -9.681 -5.852 1.00 95.06 171 LYS A CA 1
ATOM 1377 C C . LYS A 1 171 ? -9.386 -10.031 -7.272 1.00 95.06 171 LYS A C 1
ATOM 1379 O O . LYS A 1 171 ? -10.120 -9.795 -8.230 1.00 95.06 171 LYS A O 1
ATOM 1384 N N . SER A 1 172 ? -8.199 -10.627 -7.393 1.00 94.56 172 SER A N 1
ATOM 1385 C CA . SER A 1 172 ? -7.698 -11.126 -8.678 1.00 94.56 172 SER A CA 1
ATOM 1386 C C . SER A 1 172 ? -8.610 -12.218 -9.244 1.00 94.56 172 SER A C 1
ATOM 1388 O O . SER A 1 172 ? -9.038 -13.114 -8.512 1.00 94.56 172 SER A O 1
ATOM 1390 N N . ASN A 1 173 ? -8.871 -12.174 -10.552 1.00 95.75 173 ASN A N 1
ATOM 1391 C CA . ASN A 1 173 ? -9.569 -13.241 -11.276 1.00 95.75 173 ASN A CA 1
ATOM 1392 C C . ASN A 1 173 ? -8.616 -14.289 -11.879 1.00 95.75 173 ASN A C 1
ATOM 1394 O O . ASN A 1 173 ? -9.056 -15.186 -12.597 1.00 95.75 173 ASN A O 1
ATOM 1398 N N . GLY A 1 174 ? -7.311 -14.176 -11.607 1.00 93.69 174 GLY A N 1
ATOM 1399 C CA . GLY A 1 174 ? -6.287 -15.121 -12.058 1.00 93.69 174 GLY A CA 1
ATOM 1400 C C . GLY A 1 174 ? -5.907 -15.009 -13.538 1.00 93.69 174 GLY A C 1
ATOM 1401 O O . GLY A 1 174 ? -5.067 -15.777 -14.005 1.00 93.69 174 GLY A O 1
ATOM 1402 N N . ARG A 1 175 ? -6.490 -14.071 -14.294 1.00 93.38 175 ARG A N 1
ATOM 1403 C CA . ARG A 1 175 ? -6.115 -13.837 -15.695 1.00 93.38 175 ARG A CA 1
ATOM 1404 C C . ARG A 1 175 ? -4.846 -12.991 -15.776 1.00 93.38 175 ARG A C 1
ATOM 1406 O O . ARG A 1 175 ? -4.591 -12.138 -14.931 1.00 93.38 175 ARG A O 1
ATOM 1413 N N . SER A 1 176 ? -4.066 -13.200 -16.834 1.00 92.25 176 SER A N 1
ATOM 1414 C CA . SER A 1 176 ? -2.952 -12.305 -17.163 1.00 92.25 176 SER A CA 1
ATOM 1415 C C . SER A 1 176 ? -3.466 -10.962 -17.677 1.00 92.25 176 SER A C 1
ATOM 1417 O O . SER A 1 176 ? -4.488 -10.901 -18.366 1.00 92.25 176 SER A O 1
ATOM 1419 N N . PHE A 1 177 ? -2.741 -9.887 -17.366 1.00 94.12 177 PHE A N 1
ATOM 1420 C CA . PHE A 1 177 ? -3.015 -8.578 -17.949 1.00 94.12 177 PHE A CA 1
ATOM 1421 C C . PHE A 1 177 ? -2.740 -8.595 -19.455 1.00 94.12 177 PHE A C 1
ATOM 1423 O O . PHE A 1 177 ? -1.947 -9.397 -19.956 1.00 94.12 177 PHE A O 1
ATOM 1430 N N . LYS A 1 178 ? -3.390 -7.688 -20.185 1.00 94.69 178 LYS A N 1
ATOM 1431 C CA . LYS A 1 178 ? -3.124 -7.502 -21.611 1.00 94.69 178 LYS A CA 1
ATOM 1432 C C . LYS A 1 178 ? -1.999 -6.485 -21.797 1.00 94.69 178 LYS A C 1
ATOM 1434 O O . LYS A 1 178 ? -2.054 -5.406 -21.214 1.00 94.69 178 LYS A O 1
ATOM 1439 N N . ILE A 1 179 ? -1.006 -6.810 -22.627 1.00 94.44 179 ILE A N 1
ATOM 1440 C CA . ILE A 1 179 ? 0.149 -5.936 -22.904 1.00 94.44 179 ILE A CA 1
ATOM 1441 C C . ILE A 1 179 ? -0.296 -4.559 -23.408 1.00 94.44 179 ILE A C 1
ATOM 1443 O O . ILE A 1 179 ? 0.202 -3.547 -22.922 1.00 94.44 179 ILE A O 1
ATOM 1447 N N . ASN A 1 180 ? -1.282 -4.508 -24.308 1.00 93.00 180 ASN A N 1
ATOM 1448 C CA . ASN A 1 180 ? -1.777 -3.252 -24.868 1.00 93.00 180 ASN A CA 1
ATOM 1449 C C . ASN A 1 180 ? -2.328 -2.295 -23.795 1.00 93.00 180 ASN A C 1
ATOM 1451 O O . ASN A 1 180 ? -2.074 -1.103 -23.877 1.00 93.00 180 ASN A O 1
ATOM 1455 N N . TYR A 1 181 ? -2.981 -2.805 -22.743 1.00 94.50 181 TYR A N 1
ATOM 1456 C CA . TYR A 1 181 ? -3.441 -1.967 -21.628 1.00 94.50 181 TYR A CA 1
ATOM 1457 C C . TYR A 1 181 ? -2.274 -1.270 -20.910 1.00 94.50 181 TYR A C 1
ATOM 1459 O O . TYR A 1 181 ? -2.366 -0.097 -20.546 1.00 94.50 181 TYR A O 1
ATOM 1467 N N . ILE A 1 182 ? -1.157 -1.978 -20.723 1.00 96.38 182 ILE A N 1
ATOM 1468 C CA . ILE A 1 182 ? 0.045 -1.411 -20.099 1.00 96.38 182 ILE A CA 1
ATOM 1469 C C . ILE A 1 182 ? 0.716 -0.402 -21.032 1.00 96.38 182 ILE A C 1
ATOM 1471 O O . ILE A 1 182 ? 1.130 0.661 -20.577 1.00 96.38 182 ILE A O 1
ATOM 1475 N N . ILE A 1 183 ? 0.773 -0.685 -22.334 1.00 94.56 183 ILE A N 1
ATOM 1476 C CA . ILE A 1 183 ? 1.278 0.267 -23.331 1.00 94.56 183 ILE A CA 1
ATOM 1477 C C . ILE A 1 183 ? 0.441 1.550 -23.325 1.00 94.56 183 ILE A C 1
ATOM 1479 O O . ILE A 1 183 ? 1.006 2.637 -23.232 1.00 94.56 183 ILE A O 1
ATOM 1483 N N . ASP A 1 184 ? -0.887 1.442 -23.346 1.00 94.44 184 ASP A N 1
ATOM 1484 C CA . ASP A 1 184 ? -1.790 2.596 -23.304 1.00 94.44 184 ASP A CA 1
ATOM 1485 C C . ASP A 1 184 ? -1.635 3.388 -21.999 1.00 94.44 184 ASP A C 1
ATOM 1487 O O . ASP A 1 184 ? -1.575 4.615 -22.024 1.00 94.44 184 ASP A O 1
ATOM 1491 N N . THR A 1 185 ? -1.458 2.698 -20.868 1.00 95.62 185 THR A N 1
ATOM 1492 C CA . THR A 1 185 ? -1.151 3.325 -19.572 1.00 95.62 185 THR A CA 1
ATOM 1493 C C . THR A 1 185 ? 0.133 4.155 -19.632 1.00 95.62 185 THR A C 1
ATOM 1495 O O . THR A 1 185 ? 0.137 5.328 -19.262 1.00 95.62 185 THR A O 1
ATOM 1498 N N . ILE A 1 186 ? 1.222 3.574 -20.141 1.00 95.50 186 ILE A N 1
ATOM 1499 C CA . ILE A 1 186 ? 2.517 4.256 -20.267 1.00 95.50 186 ILE A CA 1
ATOM 1500 C C . ILE A 1 186 ? 2.420 5.428 -21.247 1.00 95.50 186 ILE A C 1
ATOM 1502 O O . ILE A 1 186 ? 3.025 6.472 -21.011 1.00 95.50 186 ILE A O 1
ATOM 1506 N N . ARG A 1 187 ? 1.642 5.300 -22.330 1.00 93.31 187 ARG A N 1
ATOM 1507 C CA . ARG A 1 187 ? 1.392 6.411 -23.262 1.00 93.31 187 ARG A CA 1
ATOM 1508 C C . ARG A 1 187 ? 0.675 7.558 -22.565 1.00 93.31 187 ARG A C 1
ATOM 1510 O O . ARG A 1 187 ? 1.136 8.689 -22.689 1.00 93.31 187 ARG A O 1
ATOM 1517 N N . THR A 1 188 ? -0.371 7.276 -21.793 1.00 94.62 188 THR A N 1
ATOM 1518 C CA . THR A 1 188 ? -1.053 8.292 -20.984 1.00 94.62 188 THR A CA 1
ATOM 1519 C C . THR A 1 188 ? -0.074 8.969 -20.028 1.00 94.62 188 THR A C 1
ATOM 1521 O O . THR A 1 188 ? 0.021 10.189 -20.028 1.00 94.62 188 THR A O 1
ATOM 1524 N N . PHE A 1 189 ? 0.741 8.201 -19.299 1.00 94.81 189 PHE A N 1
ATOM 1525 C CA . PHE A 1 189 ? 1.762 8.759 -18.406 1.00 94.81 189 PHE A CA 1
ATOM 1526 C C . PHE A 1 189 ? 2.797 9.618 -19.139 1.00 94.81 189 PHE A C 1
ATOM 1528 O O . PHE A 1 189 ? 3.188 10.658 -18.619 1.00 94.81 189 PHE A O 1
ATOM 1535 N N . SER A 1 190 ? 3.192 9.234 -20.357 1.00 92.62 190 SER A N 1
ATOM 1536 C CA . SER A 1 190 ? 4.141 9.996 -21.180 1.00 92.62 190 SER A CA 1
ATOM 1537 C C . SER A 1 190 ? 3.610 11.349 -21.661 1.00 92.62 190 SER A C 1
ATOM 1539 O O . SER A 1 190 ? 4.406 12.206 -22.025 1.00 92.62 190 SER A O 1
ATOM 1541 N N . LEU A 1 191 ? 2.285 11.527 -21.685 1.00 91.69 191 LEU A N 1
ATOM 1542 C CA . LEU A 1 191 ? 1.615 12.773 -22.071 1.00 91.69 191 LEU A CA 1
ATOM 1543 C C . LEU A 1 191 ? 1.247 13.640 -20.860 1.00 91.69 191 LEU A C 1
ATOM 1545 O O . LEU A 1 191 ? 0.798 14.771 -21.029 1.00 91.69 191 LEU A O 1
ATOM 1549 N N . THR A 1 192 ? 1.407 13.108 -19.649 1.00 90.12 192 THR A N 1
ATOM 1550 C CA . THR A 1 192 ? 1.103 13.818 -18.412 1.00 90.12 192 THR A CA 1
ATOM 1551 C C . THR A 1 192 ? 2.361 14.503 -17.909 1.00 90.12 192 THR A C 1
ATOM 1553 O O . THR A 1 192 ? 3.238 13.873 -17.309 1.00 90.12 192 THR A O 1
ATOM 1556 N N . ASP A 1 193 ? 2.427 15.812 -18.130 1.00 79.12 193 ASP A N 1
ATOM 1557 C CA . ASP A 1 193 ? 3.474 16.651 -17.567 1.00 79.12 193 ASP A CA 1
ATOM 1558 C C . ASP A 1 193 ? 3.375 16.665 -16.038 1.00 79.12 193 ASP A C 1
ATOM 1560 O O . ASP A 1 193 ? 2.311 16.888 -15.451 1.00 79.12 193 ASP A O 1
ATOM 1564 N N . LEU A 1 194 ? 4.508 16.437 -15.378 1.00 67.50 194 LEU A N 1
ATOM 1565 C CA . LEU A 1 194 ? 4.653 16.661 -13.947 1.00 67.50 194 LEU A CA 1
ATOM 1566 C C . LEU A 1 194 ? 5.500 17.900 -13.690 1.00 67.50 194 LEU A C 1
ATOM 1568 O O . LEU A 1 194 ? 6.482 18.169 -14.371 1.00 67.50 194 LEU A O 1
ATOM 1572 N N . VAL A 1 195 ? 5.145 18.591 -12.612 1.00 52.50 195 VAL A N 1
ATOM 1573 C CA . VAL A 1 195 ? 5.751 19.845 -12.143 1.00 52.50 195 VAL A CA 1
ATOM 1574 C C . VAL A 1 195 ? 7.152 19.642 -11.530 1.00 52.50 195 VAL A C 1
ATOM 1576 O O . VAL A 1 195 ? 7.814 20.609 -11.165 1.00 52.50 195 VAL A O 1
ATOM 1579 N N . SER A 1 196 ? 7.631 18.399 -11.394 1.00 65.12 196 SER A N 1
ATOM 1580 C CA . SER A 1 196 ? 8.939 18.130 -10.787 1.00 65.12 196 SER A CA 1
ATOM 1581 C C . SER A 1 196 ? 10.067 18.559 -11.729 1.00 65.12 196 SER A C 1
ATOM 1583 O O . SER A 1 196 ? 10.296 17.948 -12.771 1.00 65.12 196 SER A O 1
ATOM 1585 N N . GLY A 1 197 ? 10.793 19.609 -11.339 1.00 79.19 197 GLY A N 1
ATOM 1586 C CA . GLY A 1 197 ? 12.017 20.062 -12.006 1.00 79.19 197 GLY A CA 1
ATOM 1587 C C . GLY A 1 197 ? 13.243 19.194 -11.703 1.00 79.19 197 GLY A C 1
ATOM 1588 O O . GLY A 1 197 ? 14.362 19.651 -11.906 1.00 79.19 197 GLY A O 1
ATOM 1589 N N . VAL A 1 198 ? 13.055 17.981 -11.168 1.00 93.00 198 VAL A N 1
ATOM 1590 C CA . VAL A 1 198 ? 14.156 17.085 -10.803 1.00 93.00 198 VAL A CA 1
ATOM 1591 C C . VAL A 1 198 ? 14.755 16.464 -12.064 1.00 93.00 198 VAL A C 1
ATOM 1593 O O . VAL A 1 198 ? 14.084 15.767 -12.829 1.00 93.00 198 VAL A O 1
ATOM 1596 N N . GLU A 1 199 ? 16.039 16.730 -12.275 1.00 95.25 199 GLU A N 1
ATOM 1597 C CA . GLU A 1 199 ? 16.800 16.268 -13.434 1.00 95.25 199 GLU A CA 1
ATOM 1598 C C . GLU A 1 199 ? 17.257 14.811 -13.303 1.00 95.25 199 GLU A C 1
ATOM 1600 O O . GLU A 1 199 ? 17.233 14.211 -12.228 1.00 95.25 199 GLU A O 1
ATOM 1605 N N . PHE A 1 200 ? 17.670 14.218 -14.422 1.00 96.94 200 PHE A N 1
ATOM 1606 C CA . PHE A 1 200 ? 18.113 12.830 -14.499 1.00 96.94 200 PHE A CA 1
ATOM 1607 C C . PHE A 1 200 ? 19.384 12.561 -13.685 1.00 96.94 200 PHE A C 1
ATOM 1609 O O . PHE A 1 200 ? 19.546 11.448 -13.182 1.00 96.94 200 PHE A O 1
ATOM 1616 N N . SER A 1 201 ? 20.218 13.577 -13.448 1.00 97.12 201 SER A N 1
ATOM 1617 C CA . SER A 1 201 ? 21.325 13.540 -12.484 1.00 97.12 201 SER A CA 1
ATOM 1618 C C . SER A 1 201 ? 20.911 12.983 -11.114 1.00 97.12 201 SER A C 1
ATOM 1620 O O . SER A 1 201 ? 21.633 12.163 -10.550 1.00 97.12 201 SER A O 1
ATOM 1622 N N . ASN A 1 202 ? 19.702 13.287 -10.625 1.00 96.25 202 ASN A N 1
ATOM 1623 C CA . ASN A 1 202 ? 19.153 12.706 -9.392 1.00 96.25 202 ASN A CA 1
ATOM 1624 C C . ASN A 1 202 ? 19.040 11.170 -9.455 1.00 96.25 202 ASN A C 1
ATOM 1626 O O . ASN A 1 202 ? 19.333 10.467 -8.483 1.00 96.25 202 ASN A O 1
ATOM 1630 N N . TYR A 1 203 ? 18.625 10.625 -10.603 1.00 96.62 203 TYR A N 1
ATOM 1631 C CA . TYR A 1 203 ? 18.583 9.179 -10.815 1.00 96.62 203 TYR A CA 1
ATOM 1632 C C . TYR A 1 203 ? 19.997 8.593 -10.907 1.00 96.62 203 TYR A C 1
ATOM 1634 O O . TYR A 1 203 ? 20.259 7.552 -10.304 1.00 96.62 203 TYR A O 1
ATOM 1642 N N . ILE A 1 204 ? 20.924 9.276 -11.587 1.00 98.12 204 ILE A N 1
ATOM 1643 C CA . ILE A 1 204 ? 22.333 8.864 -11.691 1.00 98.12 204 ILE A CA 1
ATOM 1644 C C . ILE A 1 204 ? 22.981 8.781 -10.305 1.00 98.12 204 ILE A C 1
ATOM 1646 O O . ILE A 1 204 ? 23.589 7.763 -9.979 1.00 98.12 204 ILE A O 1
ATOM 1650 N N . GLU A 1 205 ? 22.802 9.793 -9.454 1.00 97.50 205 GLU A N 1
ATOM 1651 C CA . GLU A 1 205 ? 23.305 9.810 -8.074 1.00 97.50 205 GLU A CA 1
ATOM 1652 C C . GLU A 1 205 ? 22.783 8.622 -7.263 1.00 97.50 205 GLU A C 1
ATOM 1654 O O . GLU A 1 205 ? 23.537 7.940 -6.558 1.00 97.50 205 GLU A O 1
ATOM 1659 N N . ARG A 1 206 ? 21.490 8.319 -7.409 1.00 95.12 206 ARG A N 1
ATOM 1660 C CA . ARG A 1 206 ? 20.878 7.152 -6.775 1.00 95.12 20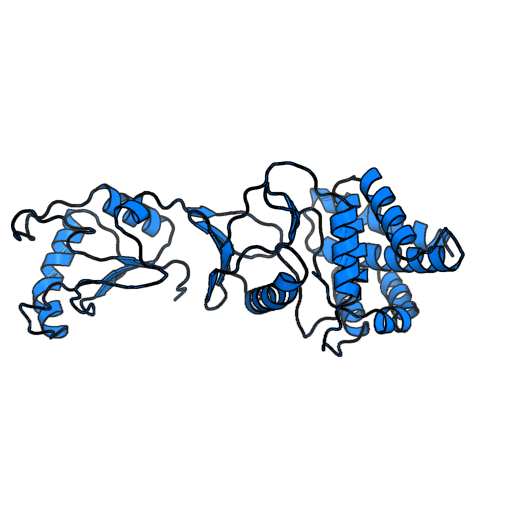6 ARG A CA 1
ATOM 1661 C C . ARG A 1 206 ? 21.537 5.854 -7.243 1.00 95.12 206 ARG A C 1
ATOM 1663 O O . ARG A 1 206 ? 21.861 5.020 -6.399 1.00 95.12 206 ARG A O 1
ATOM 1670 N N . ILE A 1 207 ? 21.751 5.664 -8.546 1.00 97.31 207 ILE A N 1
ATOM 1671 C CA . ILE A 1 207 ? 22.424 4.463 -9.075 1.00 97.31 207 ILE A CA 1
ATOM 1672 C C . ILE A 1 207 ? 23.894 4.408 -8.636 1.00 97.31 207 ILE A C 1
ATOM 1674 O O . ILE A 1 207 ? 24.363 3.344 -8.234 1.00 97.31 207 ILE A O 1
ATOM 1678 N N . SER A 1 208 ? 24.591 5.543 -8.598 1.00 97.31 208 SER A N 1
ATOM 1679 C CA . SER A 1 208 ? 25.965 5.656 -8.092 1.00 97.31 208 SER A CA 1
ATOM 1680 C C . SER A 1 208 ? 26.072 5.195 -6.635 1.00 97.31 208 SER A C 1
ATOM 1682 O O . SER A 1 208 ? 26.951 4.404 -6.290 1.00 97.31 208 SER A O 1
ATOM 1684 N N . SER A 1 209 ? 25.110 5.568 -5.784 1.00 96.19 209 SER A N 1
ATOM 1685 C CA . SER A 1 209 ? 25.028 5.072 -4.403 1.00 96.19 209 SER A CA 1
ATOM 1686 C C . SER A 1 209 ? 24.911 3.541 -4.324 1.00 96.19 209 SER A C 1
ATOM 1688 O O . SER A 1 209 ? 25.534 2.917 -3.461 1.00 96.19 209 SER A O 1
ATOM 1690 N N . HIS A 1 210 ? 24.164 2.914 -5.241 1.00 95.19 210 HIS A N 1
ATOM 1691 C CA . HIS A 1 210 ? 24.075 1.454 -5.329 1.00 95.19 210 HIS A CA 1
ATOM 1692 C C . HIS A 1 210 ? 25.382 0.814 -5.821 1.00 95.19 210 HIS A C 1
ATOM 1694 O O . HIS A 1 210 ? 25.818 -0.169 -5.226 1.00 95.19 210 HIS A O 1
ATOM 1700 N N . CYS A 1 211 ? 26.041 1.387 -6.831 1.00 95.69 211 CYS A N 1
ATOM 1701 C CA . CYS A 1 211 ? 27.345 0.909 -7.310 1.00 95.69 211 CYS A CA 1
ATOM 1702 C C . CYS A 1 211 ? 28.399 0.971 -6.193 1.00 95.69 211 CYS A C 1
ATOM 1704 O O . CYS A 1 211 ? 29.089 -0.008 -5.925 1.00 95.69 211 CYS A O 1
ATOM 1706 N N . ASN A 1 212 ? 28.445 2.076 -5.441 1.00 94.56 212 ASN A N 1
ATOM 1707 C CA . ASN A 1 212 ? 29.346 2.240 -4.295 1.00 94.56 212 ASN A CA 1
ATOM 1708 C C . ASN A 1 212 ? 29.080 1.228 -3.174 1.00 94.56 212 ASN A C 1
ATOM 1710 O O . ASN A 1 212 ? 30.016 0.770 -2.527 1.00 94.56 212 ASN A O 1
ATOM 1714 N N . HIS A 1 213 ? 27.819 0.854 -2.947 1.00 91.56 213 HIS A N 1
ATOM 1715 C CA . HIS A 1 213 ? 27.475 -0.179 -1.968 1.00 91.56 213 HIS A CA 1
ATOM 1716 C C . HIS A 1 213 ? 28.023 -1.561 -2.355 1.00 91.56 213 HIS A C 1
ATOM 1718 O O . HIS A 1 213 ? 28.420 -2.325 -1.477 1.00 91.56 213 HIS A O 1
ATOM 1724 N N . HIS A 1 214 ? 28.042 -1.875 -3.650 1.00 88.06 214 HIS A N 1
ATOM 1725 C CA . HIS A 1 214 ? 28.572 -3.135 -4.173 1.00 88.06 214 HIS A CA 1
ATOM 1726 C C . HIS A 1 214 ? 30.077 -3.085 -4.471 1.00 88.06 214 HIS A C 1
ATOM 1728 O O . HIS A 1 214 ? 30.697 -4.137 -4.586 1.00 88.06 214 HIS A O 1
ATOM 1734 N N . ASN A 1 215 ? 30.654 -1.881 -4.550 1.00 92.19 215 ASN A N 1
ATOM 1735 C CA . ASN A 1 215 ? 31.996 -1.624 -5.067 1.00 92.19 215 ASN A CA 1
ATOM 1736 C C . ASN A 1 215 ? 32.213 -2.242 -6.465 1.00 92.19 215 ASN A C 1
ATOM 1738 O O . ASN A 1 215 ? 33.262 -2.824 -6.733 1.00 92.19 215 ASN A O 1
ATOM 1742 N N . ASP A 1 216 ? 31.191 -2.149 -7.321 1.00 93.56 216 ASP A N 1
ATOM 1743 C CA . ASP A 1 216 ? 31.168 -2.724 -8.670 1.00 93.56 216 ASP A CA 1
ATOM 1744 C C . ASP A 1 216 ? 30.165 -1.967 -9.569 1.00 93.56 216 ASP A C 1
ATOM 1746 O O . ASP A 1 216 ? 29.347 -1.178 -9.083 1.00 93.56 216 ASP A O 1
ATOM 1750 N N . TYR A 1 217 ? 30.202 -2.252 -10.872 1.00 94.38 217 TYR A N 1
ATOM 1751 C CA . TYR A 1 217 ? 29.288 -1.770 -11.915 1.00 94.38 217 TYR A CA 1
ATOM 1752 C C . TYR A 1 217 ? 29.326 -0.265 -12.209 1.00 94.38 217 TYR A C 1
ATOM 1754 O O . TYR A 1 217 ? 28.397 0.262 -12.821 1.00 94.38 217 TYR A O 1
ATOM 1762 N N . HIS A 1 218 ? 30.400 0.438 -11.840 1.00 95.81 218 HIS A N 1
ATOM 1763 C CA . HIS A 1 218 ? 30.545 1.881 -12.079 1.00 95.81 218 HIS A CA 1
ATOM 1764 C C . HIS A 1 218 ? 30.479 2.286 -13.558 1.00 95.81 218 HIS A C 1
ATOM 1766 O O . HIS A 1 218 ? 30.062 3.405 -13.846 1.00 95.81 218 HIS A O 1
ATOM 1772 N N . ASP A 1 219 ? 30.788 1.378 -14.488 1.00 95.38 219 ASP A N 1
ATOM 1773 C CA . ASP A 1 219 ? 30.666 1.599 -15.938 1.00 95.38 219 ASP A CA 1
ATOM 1774 C C . ASP A 1 219 ? 29.251 2.041 -16.359 1.00 95.38 219 ASP A C 1
ATOM 1776 O O . ASP A 1 219 ? 29.091 2.802 -17.315 1.00 95.38 219 ASP A O 1
ATOM 1780 N N . VAL A 1 220 ? 28.207 1.621 -15.625 1.00 96.69 220 VAL A N 1
ATOM 1781 C CA . VAL A 1 220 ? 26.824 2.047 -15.903 1.00 96.69 220 VAL A CA 1
ATOM 1782 C C . VAL A 1 220 ? 26.647 3.558 -15.746 1.00 96.69 220 VAL A C 1
ATOM 1784 O O . VAL A 1 220 ? 25.804 4.149 -16.415 1.00 96.69 220 VAL A O 1
ATOM 1787 N N . ILE A 1 221 ? 27.431 4.201 -14.875 1.00 97.94 221 ILE A N 1
ATOM 1788 C CA . ILE A 1 221 ? 27.315 5.636 -14.601 1.00 97.94 221 ILE A CA 1
ATOM 1789 C C . ILE A 1 221 ? 27.719 6.438 -15.831 1.00 97.94 221 ILE A C 1
ATOM 1791 O O . ILE A 1 221 ? 26.993 7.352 -16.210 1.00 97.94 221 ILE A O 1
ATOM 1795 N N . THR A 1 222 ? 28.805 6.055 -16.504 1.00 96.88 222 THR A N 1
ATOM 1796 C CA . THR A 1 222 ? 29.218 6.685 -17.765 1.00 96.88 222 THR A CA 1
ATOM 1797 C C . THR A 1 222 ? 28.126 6.553 -18.822 1.00 96.88 222 THR A C 1
ATOM 1799 O O . THR A 1 222 ? 27.733 7.553 -19.420 1.00 96.88 222 THR A O 1
ATOM 1802 N N . LEU A 1 223 ? 27.557 5.352 -18.977 1.00 96.69 223 LEU A N 1
ATOM 1803 C CA . LEU A 1 223 ? 26.461 5.108 -19.919 1.00 96.69 223 LEU A CA 1
ATOM 1804 C C . LEU A 1 223 ? 25.219 5.955 -19.609 1.00 96.69 223 LEU A C 1
ATOM 1806 O O . LEU A 1 223 ? 24.544 6.403 -20.529 1.00 96.69 223 LEU A O 1
ATOM 1810 N N . LEU A 1 224 ? 24.896 6.175 -18.332 1.00 97.62 224 LEU A N 1
ATOM 1811 C CA . LEU A 1 224 ? 23.759 7.005 -17.930 1.00 97.62 224 LEU A CA 1
ATOM 1812 C C . LEU A 1 224 ? 24.021 8.497 -18.182 1.00 97.62 224 LEU A C 1
ATOM 1814 O O . LEU A 1 224 ? 23.140 9.171 -18.715 1.00 97.62 224 LEU A O 1
ATOM 1818 N N . VAL A 1 225 ? 25.216 8.998 -17.845 1.00 97.75 225 VAL A N 1
ATOM 1819 C CA . VAL A 1 225 ? 25.617 10.403 -18.066 1.00 97.75 225 VAL A CA 1
ATOM 1820 C C . VAL A 1 225 ? 25.566 10.758 -19.553 1.00 97.75 225 VAL A C 1
ATOM 1822 O O . VAL A 1 225 ? 25.018 11.792 -19.921 1.00 97.75 225 VAL A O 1
ATOM 1825 N N . GLU A 1 226 ? 26.034 9.872 -20.436 1.00 96.25 226 GLU A N 1
ATOM 1826 C CA . GLU A 1 226 ? 25.966 10.078 -21.893 1.00 96.25 226 GLU A CA 1
ATOM 1827 C C . GLU A 1 226 ? 24.536 10.243 -22.436 1.00 96.25 226 GLU A C 1
ATOM 1829 O O . GLU A 1 226 ? 24.345 10.748 -23.542 1.00 96.25 226 GLU A O 1
ATOM 1834 N N . GLN A 1 227 ? 23.522 9.785 -21.698 1.00 95.75 227 GLN A N 1
ATOM 1835 C CA . GLN A 1 227 ? 22.115 9.857 -22.099 1.00 95.75 227 GLN A CA 1
ATOM 1836 C C . GLN A 1 227 ? 21.320 10.903 -21.302 1.00 95.75 227 GLN A C 1
ATOM 1838 O O . GLN A 1 227 ? 20.098 10.981 -21.456 1.00 95.75 227 GLN A O 1
ATOM 1843 N N . GLU A 1 228 ? 21.980 11.704 -20.463 1.00 96.44 228 GLU A N 1
ATOM 1844 C CA . GLU A 1 228 ? 21.328 12.623 -19.529 1.00 96.44 228 GLU A CA 1
ATOM 1845 C C . GLU A 1 228 ? 20.395 13.620 -20.225 1.00 96.44 228 GLU A C 1
ATOM 1847 O O . GLU A 1 228 ? 19.218 13.705 -19.866 1.00 96.44 228 GLU A O 1
ATOM 1852 N N . ASP A 1 229 ? 20.865 14.293 -21.278 1.00 95.81 229 ASP A N 1
ATOM 1853 C CA . ASP A 1 229 ? 20.053 15.237 -22.057 1.00 95.81 229 ASP A CA 1
ATOM 1854 C C . ASP A 1 229 ? 18.801 14.576 -22.637 1.00 95.81 229 ASP A C 1
ATOM 1856 O O . ASP A 1 229 ? 17.708 15.150 -22.627 1.00 95.81 229 ASP A O 1
ATOM 1860 N N . TYR A 1 230 ? 18.932 13.343 -23.130 1.00 94.12 230 TYR A N 1
ATOM 1861 C CA . TYR A 1 230 ? 17.793 12.612 -23.665 1.00 94.12 230 TYR A CA 1
ATOM 1862 C C . TYR A 1 230 ? 16.761 12.354 -22.567 1.00 94.12 230 TYR A C 1
ATOM 1864 O O . TYR A 1 230 ? 15.588 12.675 -22.744 1.00 94.12 230 TYR A O 1
ATOM 1872 N N . PHE A 1 231 ? 17.175 11.806 -21.426 1.00 94.81 231 PHE A N 1
ATOM 1873 C CA . PHE A 1 231 ? 16.252 11.478 -20.341 1.00 94.81 231 PHE A CA 1
ATOM 1874 C C . PHE A 1 231 ? 15.646 12.723 -19.684 1.00 94.81 231 PHE A C 1
ATOM 1876 O O . PHE A 1 231 ? 14.471 12.706 -19.312 1.00 94.81 231 PHE A O 1
ATOM 1883 N N . ASN A 1 232 ? 16.385 13.829 -19.615 1.00 94.31 232 ASN A N 1
ATOM 1884 C CA . ASN A 1 232 ? 15.855 15.120 -19.186 1.00 94.31 232 ASN A CA 1
ATOM 1885 C C . ASN A 1 232 ? 14.744 15.634 -20.115 1.00 94.31 232 ASN A C 1
ATOM 1887 O O . ASN A 1 232 ? 13.721 16.121 -19.638 1.00 94.31 232 ASN A O 1
ATOM 1891 N N . ASN A 1 233 ? 14.883 15.444 -21.428 1.00 92.38 233 ASN A N 1
ATOM 1892 C CA . ASN A 1 233 ? 13.858 15.818 -22.408 1.00 92.38 233 ASN A CA 1
ATOM 1893 C C . ASN A 1 233 ? 12.662 14.847 -22.481 1.00 92.38 233 ASN A C 1
ATOM 1895 O O . ASN A 1 233 ? 11.713 15.105 -23.216 1.00 92.38 233 ASN A O 1
ATOM 1899 N N . HIS A 1 234 ? 12.686 13.740 -21.731 1.00 92.25 234 HIS A N 1
ATOM 1900 C CA . HIS A 1 234 ? 11.617 12.731 -21.699 1.00 92.25 234 HIS A CA 1
ATOM 1901 C C . HIS A 1 234 ? 11.079 12.492 -20.278 1.00 92.25 234 HIS A C 1
ATOM 1903 O O . HIS A 1 234 ? 10.643 11.384 -19.947 1.00 92.25 234 HIS A O 1
ATOM 1909 N N . ARG A 1 235 ? 11.113 13.517 -19.420 1.00 93.56 235 ARG A N 1
ATOM 1910 C CA . ARG A 1 235 ? 10.438 13.496 -18.113 1.00 93.56 235 ARG A CA 1
ATOM 1911 C C . ARG A 1 235 ? 8.923 13.473 -18.288 1.00 93.56 235 ARG A C 1
ATOM 1913 O O . ARG A 1 235 ? 8.394 14.065 -19.220 1.00 93.56 235 ARG A O 1
ATOM 1920 N N . SER A 1 236 ? 8.235 12.797 -17.378 1.00 93.75 236 SER A N 1
ATOM 1921 C CA . SER A 1 236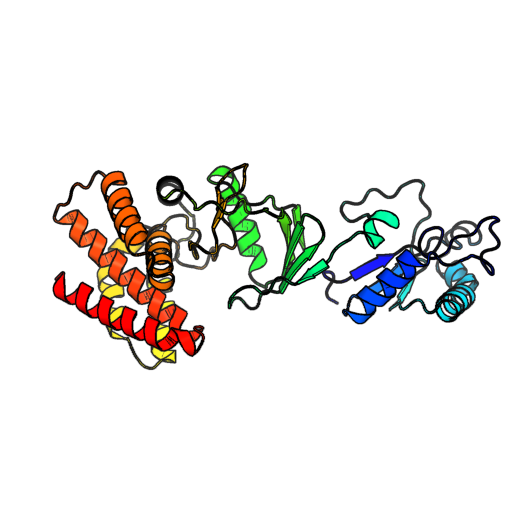 ? 6.770 12.725 -17.358 1.00 93.75 236 SER A CA 1
ATOM 1922 C C . SER A 1 236 ? 6.277 12.156 -16.029 1.00 93.75 236 SER A C 1
ATOM 1924 O O . SER A 1 236 ? 7.075 11.738 -15.185 1.00 93.75 236 SER A O 1
ATOM 1926 N N . PHE A 1 237 ? 4.960 12.045 -15.861 1.00 94.88 237 PHE A N 1
ATOM 1927 C CA . PHE A 1 237 ? 4.375 11.165 -14.851 1.00 94.88 237 PHE A CA 1
ATOM 1928 C C . PHE A 1 237 ? 4.864 9.715 -15.016 1.00 94.88 237 PHE A C 1
ATOM 1930 O O . PHE A 1 237 ? 5.153 9.273 -16.130 1.00 94.88 237 PHE A O 1
ATOM 1937 N N . MET A 1 238 ? 4.983 8.984 -13.906 1.00 94.81 238 MET A N 1
ATOM 1938 C CA . MET A 1 238 ? 5.350 7.564 -13.885 1.00 94.81 238 MET A CA 1
ATOM 1939 C C . MET A 1 238 ? 4.712 6.859 -12.685 1.00 94.81 238 MET A C 1
ATOM 1941 O O . MET A 1 238 ? 4.372 7.501 -11.691 1.00 94.81 238 MET A O 1
ATOM 1945 N N . HIS A 1 239 ? 4.623 5.534 -12.736 1.00 96.44 239 HIS A N 1
ATOM 1946 C CA . HIS A 1 239 ? 4.349 4.668 -11.589 1.00 96.44 239 HIS A CA 1
ATOM 1947 C C . HIS A 1 239 ? 5.583 4.512 -10.685 1.00 96.44 239 HIS A C 1
ATOM 1949 O O . HIS A 1 239 ? 5.468 4.468 -9.460 1.00 96.44 239 HIS A O 1
ATOM 1955 N N . GLY A 1 240 ? 6.773 4.402 -11.284 1.00 93.62 240 GLY A N 1
ATOM 1956 C CA . GLY A 1 240 ? 8.078 4.311 -10.616 1.00 93.62 240 GLY A CA 1
ATOM 1957 C C . GLY A 1 240 ? 8.449 2.915 -10.099 1.00 93.62 240 GLY A C 1
ATOM 1958 O O . GLY A 1 240 ? 9.622 2.635 -9.826 1.00 93.62 240 GLY A O 1
ATOM 1959 N N . ASP A 1 241 ? 7.467 2.016 -10.024 1.00 94.62 241 ASP A N 1
ATOM 1960 C CA . ASP A 1 241 ? 7.660 0.577 -9.797 1.00 94.62 241 ASP A CA 1
ATOM 1961 C C . ASP A 1 241 ? 6.727 -0.273 -10.674 1.00 94.62 241 ASP A C 1
ATOM 1963 O O . ASP A 1 241 ? 6.095 -1.209 -10.198 1.00 94.62 241 ASP A O 1
ATOM 1967 N N . LEU A 1 242 ? 6.534 0.107 -11.943 1.00 97.00 242 LEU A N 1
ATOM 1968 C CA . LEU A 1 242 ? 5.633 -0.627 -12.837 1.00 97.00 242 LEU A CA 1
ATOM 1969 C C . LEU A 1 242 ? 6.194 -2.026 -13.138 1.00 97.00 242 LEU A C 1
ATOM 1971 O O . LEU A 1 242 ? 7.163 -2.176 -13.880 1.00 97.00 242 LEU A O 1
ATOM 1975 N N . SER A 1 243 ? 5.583 -3.049 -12.552 1.00 95.25 243 SER A N 1
ATOM 1976 C CA . SER A 1 243 ? 6.022 -4.444 -12.605 1.00 95.25 243 SER A CA 1
ATOM 1977 C C . SER A 1 243 ? 4.812 -5.380 -12.678 1.00 95.25 243 SER A C 1
ATOM 1979 O O . SER A 1 243 ? 3.681 -4.958 -12.435 1.00 95.25 243 SER A O 1
ATOM 1981 N N . ILE A 1 244 ? 5.028 -6.654 -13.016 1.00 95.12 244 ILE A N 1
ATOM 1982 C CA . ILE A 1 244 ? 3.958 -7.666 -13.083 1.00 95.12 244 ILE A CA 1
ATOM 1983 C C . ILE A 1 244 ? 3.262 -7.819 -11.725 1.00 95.12 244 ILE A C 1
ATOM 1985 O O . ILE A 1 244 ? 2.054 -8.025 -11.661 1.00 95.12 244 ILE A O 1
ATOM 1989 N N . GLU A 1 245 ? 4.031 -7.708 -10.646 1.00 92.00 245 GLU A N 1
ATOM 1990 C CA . GLU A 1 245 ? 3.586 -7.857 -9.263 1.00 92.00 245 GLU A CA 1
ATOM 1991 C C . GLU A 1 245 ? 2.653 -6.729 -8.816 1.00 92.00 245 GLU A C 1
ATOM 1993 O O . GLU A 1 245 ? 1.806 -6.931 -7.947 1.00 92.00 245 GLU A O 1
ATOM 1998 N N . ASN A 1 246 ? 2.784 -5.564 -9.447 1.00 95.38 246 ASN A N 1
ATOM 1999 C CA . ASN A 1 246 ? 2.036 -4.352 -9.136 1.00 95.38 246 ASN A CA 1
ATOM 2000 C C . ASN A 1 246 ? 0.824 -4.150 -10.066 1.00 95.38 246 ASN A C 1
ATOM 2002 O O . ASN A 1 246 ? 0.245 -3.063 -10.129 1.00 95.38 246 ASN A O 1
ATOM 2006 N N . ILE A 1 247 ? 0.420 -5.210 -10.777 1.00 97.31 247 ILE A N 1
ATOM 2007 C CA . ILE A 1 247 ? -0.750 -5.237 -11.655 1.00 97.31 247 ILE A CA 1
ATOM 2008 C C . ILE A 1 247 ? -1.741 -6.291 -11.154 1.00 97.31 247 ILE A C 1
ATOM 2010 O O . ILE A 1 247 ? -1.439 -7.483 -11.114 1.00 97.31 247 ILE A O 1
ATOM 2014 N N . ILE A 1 248 ? -2.969 -5.868 -10.846 1.00 97.06 248 ILE A N 1
ATOM 2015 C CA . ILE A 1 248 ? -4.061 -6.774 -10.466 1.00 97.06 248 ILE A CA 1
ATOM 2016 C C . ILE A 1 248 ? -5.131 -6.778 -11.553 1.00 97.06 248 ILE A C 1
ATOM 2018 O O . ILE A 1 248 ? -5.686 -5.739 -11.899 1.00 97.06 248 ILE A O 1
ATOM 2022 N N . VAL A 1 249 ? -5.468 -7.961 -12.069 1.00 98.00 249 VAL A N 1
ATOM 2023 C CA . VAL A 1 249 ? -6.590 -8.142 -12.999 1.00 98.00 249 VAL A CA 1
ATOM 2024 C C . VAL A 1 249 ? -7.803 -8.649 -12.232 1.00 98.00 249 VAL A C 1
ATOM 2026 O O . VAL A 1 249 ? -7.776 -9.735 -11.659 1.00 98.00 249 VAL A O 1
ATOM 2029 N N . THR A 1 250 ? -8.869 -7.861 -12.227 1.00 97.38 250 THR A N 1
ATOM 2030 C CA . THR A 1 250 ? -10.176 -8.205 -11.666 1.00 97.38 250 THR A CA 1
ATOM 2031 C C . THR A 1 250 ? -11.182 -8.412 -12.801 1.00 97.38 250 THR A C 1
ATOM 2033 O O . THR A 1 250 ? -10.864 -8.259 -13.985 1.00 97.38 250 THR A O 1
ATOM 2036 N N . ASP A 1 251 ? -12.423 -8.751 -12.459 1.00 96.00 251 ASP A N 1
ATOM 2037 C CA . ASP A 1 251 ? -13.511 -8.809 -13.442 1.00 96.00 251 ASP A CA 1
ATOM 2038 C C . ASP A 1 251 ? -13.960 -7.419 -13.922 1.00 96.00 251 ASP A C 1
ATOM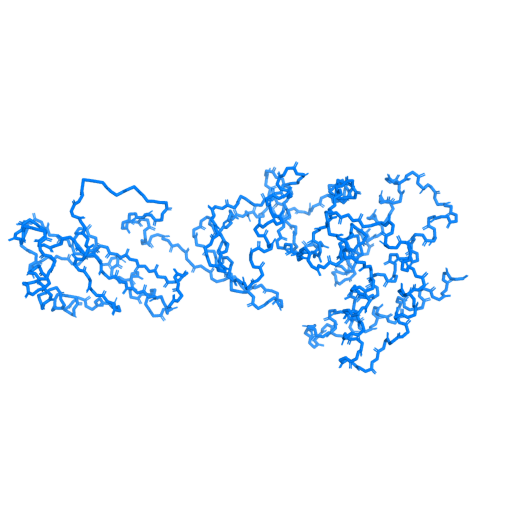 2040 O O . ASP A 1 251 ? -14.548 -7.308 -14.995 1.00 96.00 251 ASP A O 1
ATOM 2044 N N . SER A 1 252 ? -13.650 -6.360 -13.165 1.00 94.88 252 SER A N 1
ATOM 2045 C CA . SER A 1 252 ? -13.958 -4.971 -13.523 1.00 94.88 252 SER A CA 1
ATOM 2046 C C . SER A 1 252 ? -12.856 -4.287 -14.334 1.00 94.88 252 SER A C 1
ATOM 2048 O O . SER A 1 252 ? -13.124 -3.274 -14.976 1.00 94.88 252 SER A O 1
ATOM 2050 N N . GLY A 1 253 ? -11.631 -4.820 -14.347 1.00 95.94 253 GLY A N 1
ATOM 2051 C CA . GLY A 1 253 ? -10.539 -4.253 -15.134 1.00 95.94 253 GLY A CA 1
ATOM 2052 C C . GLY A 1 253 ? -9.148 -4.656 -14.659 1.00 95.94 253 GLY A C 1
ATOM 2053 O O . GLY A 1 253 ? -8.968 -5.537 -13.824 1.00 95.94 253 GLY A O 1
ATOM 2054 N N . THR A 1 254 ? -8.134 -4.002 -15.219 1.00 97.81 254 THR A N 1
ATOM 2055 C CA . THR A 1 254 ? -6.735 -4.132 -14.795 1.00 97.81 254 THR A CA 1
ATOM 2056 C C . THR A 1 254 ? -6.353 -2.908 -13.981 1.00 97.81 254 THR A C 1
ATOM 2058 O O . THR A 1 254 ? -6.518 -1.798 -14.467 1.00 97.81 254 THR A O 1
ATOM 2061 N N . PHE A 1 255 ? -5.856 -3.106 -12.767 1.00 98.25 255 PHE A N 1
ATOM 2062 C CA . PHE A 1 255 ? -5.564 -2.066 -11.787 1.00 98.25 255 PHE A CA 1
ATOM 2063 C C . PHE A 1 255 ? -4.067 -1.991 -11.508 1.00 98.25 255 PHE A C 1
ATOM 2065 O O . PHE A 1 255 ? -3.409 -3.029 -11.405 1.00 98.25 255 PHE A O 1
ATOM 2072 N N . LEU A 1 256 ? -3.554 -0.771 -11.345 1.00 98.12 256 LEU A N 1
ATOM 2073 C CA . LEU A 1 256 ? -2.197 -0.534 -10.858 1.00 98.12 256 LEU A CA 1
ATOM 2074 C C . LEU A 1 256 ? -2.200 -0.297 -9.350 1.00 98.12 256 LEU A C 1
ATOM 2076 O O . LEU A 1 256 ? -3.064 0.414 -8.826 1.00 98.12 256 LEU A O 1
ATOM 2080 N N . ILE A 1 257 ? -1.228 -0.892 -8.665 1.00 96.19 257 ILE A N 1
ATOM 2081 C CA . ILE A 1 257 ? -1.056 -0.780 -7.219 1.00 96.19 257 ILE A CA 1
ATOM 2082 C C . ILE A 1 257 ? 0.403 -0.521 -6.853 1.00 96.19 257 ILE A C 1
ATOM 2084 O O . ILE A 1 257 ? 1.313 -0.828 -7.606 1.00 96.19 257 ILE A O 1
ATOM 2088 N N . ASP A 1 258 ? 0.614 -0.027 -5.639 1.00 93.62 258 ASP A N 1
ATOM 2089 C CA . ASP A 1 258 ? 1.942 0.121 -5.033 1.00 93.62 258 ASP A CA 1
ATOM 2090 C C . ASP A 1 258 ? 2.961 0.950 -5.854 1.00 93.62 258 ASP A C 1
ATOM 2092 O O . ASP A 1 258 ? 4.056 0.478 -6.170 1.00 93.62 258 ASP A O 1
ATOM 2096 N N . PRO A 1 259 ? 2.630 2.208 -6.200 1.00 95.00 259 PRO A N 1
ATOM 2097 C CA . PRO A 1 259 ? 3.558 3.093 -6.894 1.00 95.00 259 PRO A CA 1
ATOM 2098 C C . PRO A 1 259 ? 4.766 3.457 -6.020 1.00 95.00 259 PRO A C 1
ATOM 2100 O O . PRO A 1 259 ? 4.654 3.646 -4.804 1.00 95.00 259 PRO A O 1
ATOM 2103 N N . LEU A 1 260 ? 5.916 3.669 -6.666 1.00 92.19 260 LEU A N 1
ATOM 2104 C CA . LEU A 1 260 ? 7.117 4.230 -6.045 1.00 92.19 260 LEU A CA 1
ATOM 2105 C C . LEU A 1 260 ? 7.420 5.592 -6.666 1.00 92.19 260 LEU A C 1
ATOM 2107 O O . LEU A 1 260 ? 8.287 5.731 -7.526 1.00 92.19 260 LEU A O 1
ATOM 2111 N N . TRP A 1 261 ? 6.693 6.600 -6.202 1.00 91.75 261 TRP A N 1
ATOM 2112 C CA . TRP A 1 261 ? 6.761 7.958 -6.724 1.00 91.75 261 TRP A CA 1
ATOM 2113 C C . TRP A 1 261 ? 6.929 8.973 -5.592 1.00 91.75 261 TRP A C 1
ATOM 2115 O O . TRP A 1 261 ? 6.423 8.765 -4.490 1.00 91.75 261 TRP A O 1
ATOM 2125 N N . SER A 1 262 ? 7.628 10.074 -5.866 1.00 89.50 262 SER A N 1
ATOM 2126 C CA . SER A 1 262 ? 7.693 11.265 -5.013 1.00 89.50 262 SER A CA 1
ATOM 2127 C C . SER A 1 262 ? 8.034 12.488 -5.860 1.00 89.50 262 SER A C 1
ATOM 2129 O O . SER A 1 262 ? 8.745 12.358 -6.852 1.00 89.50 262 SER A O 1
ATOM 2131 N N . GLU A 1 263 ? 7.605 13.674 -5.430 1.00 88.56 263 GLU A N 1
ATOM 2132 C CA . GLU A 1 263 ? 7.876 14.948 -6.122 1.00 88.56 263 GLU A CA 1
ATOM 2133 C C . GLU A 1 263 ? 9.385 15.260 -6.212 1.00 88.56 263 GLU A C 1
ATOM 2135 O O . GLU A 1 263 ? 9.828 15.870 -7.183 1.00 88.56 263 GLU A O 1
ATOM 2140 N N . ASP A 1 264 ? 10.170 14.759 -5.252 1.00 90.56 264 ASP A N 1
ATOM 2141 C CA . ASP A 1 264 ? 11.618 14.986 -5.128 1.00 90.56 264 ASP A CA 1
ATOM 2142 C C . ASP A 1 264 ? 12.482 13.947 -5.871 1.00 90.56 264 ASP A C 1
ATOM 2144 O O . ASP A 1 264 ? 13.691 13.863 -5.651 1.00 90.56 264 ASP A O 1
ATOM 2148 N N . GLN A 1 265 ? 11.877 13.101 -6.710 1.00 92.06 265 GLN A N 1
ATOM 2149 C CA . GLN A 1 265 ? 12.594 12.093 -7.495 1.00 92.06 265 GLN A CA 1
ATOM 2150 C C . GLN A 1 265 ? 12.403 12.332 -8.985 1.00 92.06 265 GLN A C 1
ATOM 2152 O O . GLN A 1 265 ? 11.315 12.697 -9.431 1.00 92.06 265 GLN A O 1
ATOM 2157 N N . TYR A 1 266 ? 13.454 12.045 -9.757 1.00 94.88 266 TYR A N 1
ATOM 2158 C CA . TYR A 1 266 ? 13.353 12.006 -11.210 1.00 94.88 266 TYR A CA 1
ATOM 2159 C C . TYR A 1 266 ? 12.226 11.056 -11.646 1.00 94.88 266 TYR A C 1
ATOM 2161 O O . TYR A 1 266 ? 12.120 9.926 -11.155 1.00 94.88 266 TYR A O 1
ATOM 2169 N N . SER A 1 267 ? 11.401 11.520 -12.586 1.00 94.56 267 SER A N 1
ATOM 2170 C CA . SER A 1 267 ? 10.198 10.829 -13.042 1.00 94.56 267 SER A CA 1
ATOM 2171 C C . SER A 1 267 ? 10.135 10.786 -14.566 1.00 94.56 267 SER A C 1
ATOM 2173 O O . SER A 1 267 ? 10.219 11.817 -15.235 1.00 94.56 267 SER A O 1
ATOM 2175 N N . SER A 1 268 ? 9.975 9.585 -15.123 1.00 94.62 268 SER A N 1
ATOM 2176 C CA . SER A 1 268 ? 9.796 9.372 -16.561 1.00 94.62 268 SER A CA 1
ATOM 2177 C C . SER A 1 268 ? 9.111 8.040 -16.833 1.00 94.62 268 SER A C 1
ATOM 2179 O O . SER A 1 268 ? 9.482 7.011 -16.266 1.00 94.62 268 SER A O 1
ATOM 2181 N N . TYR A 1 269 ? 8.178 8.036 -17.782 1.00 94.50 269 TYR A N 1
ATOM 2182 C CA . TYR A 1 269 ? 7.558 6.826 -18.319 1.00 94.50 269 TYR A CA 1
ATOM 2183 C C . TYR A 1 269 ? 8.588 5.810 -18.867 1.00 94.50 269 TYR A C 1
ATOM 2185 O O . TYR A 1 269 ? 8.316 4.611 -18.913 1.00 94.50 269 TYR A O 1
ATOM 2193 N N . LEU A 1 270 ? 9.793 6.253 -19.256 1.00 95.06 270 LEU A N 1
ATOM 2194 C CA . LEU A 1 270 ? 10.874 5.365 -19.707 1.00 95.06 270 LEU A CA 1
ATOM 2195 C C . LEU A 1 270 ? 11.406 4.480 -18.570 1.00 95.06 270 LEU A C 1
ATOM 2197 O O . LEU A 1 270 ? 11.810 3.337 -18.815 1.00 95.06 270 LEU A O 1
ATOM 2201 N N . LEU A 1 271 ? 11.366 4.967 -17.323 1.00 96.25 271 LEU A N 1
ATOM 2202 C CA . LEU A 1 271 ? 11.694 4.148 -16.157 1.00 96.25 271 LEU A CA 1
ATOM 2203 C C . LEU A 1 271 ? 10.670 3.031 -15.959 1.00 96.25 271 LEU A C 1
ATOM 2205 O O . LEU A 1 271 ? 11.081 1.920 -15.630 1.00 96.25 271 LEU A O 1
ATOM 2209 N N . ASP A 1 272 ? 9.385 3.297 -16.208 1.00 97.06 272 ASP A N 1
ATOM 2210 C CA . ASP A 1 272 ? 8.309 2.302 -16.117 1.00 97.06 272 ASP A CA 1
ATOM 2211 C C . ASP A 1 272 ? 8.435 1.213 -17.187 1.00 97.06 272 ASP A C 1
ATOM 2213 O O . ASP A 1 272 ? 8.336 0.030 -16.865 1.00 97.06 272 ASP A O 1
ATOM 2217 N N . ILE A 1 273 ? 8.722 1.590 -18.440 1.00 96.44 273 ILE A N 1
ATOM 2218 C CA . ILE A 1 273 ? 9.011 0.632 -19.524 1.00 96.44 273 ILE A CA 1
ATOM 2219 C C . ILE A 1 273 ? 10.148 -0.292 -19.096 1.00 96.44 273 ILE A C 1
ATOM 2221 O O . ILE A 1 273 ? 10.004 -1.512 -19.091 1.00 96.44 273 ILE A O 1
ATOM 2225 N N . SER A 1 274 ? 11.268 0.295 -18.679 1.00 96.25 274 SER A N 1
ATOM 2226 C CA . SER A 1 274 ? 12.469 -0.456 -18.309 1.00 96.25 274 SER A CA 1
ATOM 2227 C C . SER A 1 274 ? 12.243 -1.323 -17.066 1.00 96.25 274 SER A C 1
ATOM 2229 O O . SER A 1 274 ? 12.806 -2.412 -16.944 1.00 96.25 274 SER A O 1
ATOM 2231 N N . LYS A 1 275 ? 11.374 -0.883 -16.146 1.00 96.12 275 LYS A N 1
ATOM 2232 C CA . LYS A 1 275 ? 11.000 -1.652 -14.958 1.00 96.12 275 LYS A CA 1
ATOM 2233 C C . LYS A 1 275 ? 10.118 -2.854 -15.301 1.00 96.12 275 LYS A C 1
ATOM 2235 O O . LYS A 1 275 ? 10.336 -3.933 -14.746 1.00 96.12 275 LYS A O 1
ATOM 2240 N N . MET A 1 276 ? 9.205 -2.698 -16.257 1.00 97.19 276 MET A N 1
ATOM 2241 C CA . MET A 1 276 ? 8.386 -3.787 -16.788 1.00 97.19 276 MET A CA 1
ATOM 2242 C C . MET A 1 276 ? 9.249 -4.833 -17.511 1.00 97.19 276 MET A C 1
ATOM 2244 O O . MET A 1 276 ? 9.113 -6.026 -17.247 1.00 97.19 276 MET A O 1
ATOM 2248 N N . LEU A 1 277 ? 10.201 -4.394 -18.345 1.00 96.00 277 LEU A N 1
ATOM 2249 C CA . LEU A 1 277 ? 11.184 -5.266 -19.008 1.00 96.00 277 LEU A CA 1
ATOM 2250 C C . LEU A 1 277 ? 12.006 -6.079 -17.997 1.00 96.00 277 LEU A C 1
ATOM 2252 O O . LEU A 1 277 ? 12.083 -7.306 -18.095 1.00 96.00 277 LEU A O 1
ATOM 2256 N N . CYS A 1 278 ? 12.532 -5.407 -16.969 1.00 95.19 278 CYS A N 1
ATOM 2257 C CA . CYS A 1 278 ? 13.237 -6.052 -15.864 1.00 95.19 278 CYS A CA 1
ATOM 2258 C C . CYS A 1 278 ? 12.351 -7.103 -15.159 1.00 95.19 278 CYS A C 1
ATOM 2260 O O . CYS A 1 278 ? 12.802 -8.225 -14.923 1.00 95.19 278 CYS A O 1
ATOM 2262 N N . SER A 1 279 ? 11.078 -6.786 -14.882 1.00 94.94 279 SER A N 1
ATOM 2263 C CA . SER A 1 279 ? 10.120 -7.727 -14.274 1.00 94.94 279 SER A CA 1
ATOM 2264 C C . SER A 1 279 ? 9.870 -8.949 -15.172 1.00 94.94 279 SER A C 1
ATOM 2266 O O . SER A 1 279 ? 9.974 -10.082 -14.698 1.00 94.94 279 SER A O 1
ATOM 2268 N N . PHE A 1 280 ? 9.659 -8.773 -16.484 1.00 96.00 280 PHE A N 1
ATOM 2269 C CA . PHE A 1 280 ? 9.535 -9.906 -17.411 1.00 96.00 280 PHE A CA 1
ATOM 2270 C C . PHE A 1 280 ? 10.761 -10.823 -17.378 1.00 96.00 280 PHE A C 1
ATOM 2272 O O . PHE A 1 280 ? 10.605 -12.045 -17.330 1.00 96.00 280 PHE A O 1
ATOM 2279 N N . ARG A 1 281 ? 11.976 -10.261 -17.356 1.00 93.50 281 ARG A N 1
ATOM 2280 C CA . ARG A 1 281 ? 13.215 -11.049 -17.310 1.00 93.50 281 ARG A CA 1
ATOM 2281 C C . ARG A 1 281 ? 13.356 -11.824 -15.996 1.00 93.50 281 ARG A C 1
ATOM 2283 O O . ARG A 1 281 ? 13.658 -13.015 -16.041 1.00 93.50 281 ARG A O 1
ATOM 2290 N N . ILE A 1 282 ? 13.061 -11.198 -14.852 1.00 90.94 282 ILE A N 1
ATOM 2291 C CA . ILE A 1 282 ? 13.067 -11.858 -13.530 1.00 90.94 282 ILE A CA 1
ATOM 2292 C C . ILE A 1 282 ? 12.109 -13.056 -13.509 1.00 90.94 282 ILE A C 1
ATOM 2294 O O . ILE A 1 282 ? 12.464 -14.130 -13.024 1.00 90.94 282 ILE A O 1
ATOM 2298 N N . HIS A 1 283 ? 10.921 -12.902 -14.098 1.00 91.38 283 HIS A N 1
ATOM 2299 C CA . HIS A 1 283 ? 9.914 -13.965 -14.189 1.00 91.38 283 HIS A CA 1
ATOM 2300 C C . HIS A 1 283 ? 10.110 -14.918 -15.375 1.00 91.38 283 HIS A C 1
ATOM 2302 O O . HIS A 1 283 ? 9.260 -15.773 -15.616 1.00 91.38 283 HIS A O 1
ATOM 2308 N N . LYS A 1 284 ? 11.218 -14.801 -16.121 1.00 93.12 284 LYS A N 1
ATOM 2309 C CA . LYS A 1 284 ? 11.534 -15.631 -17.301 1.00 93.12 284 LYS A CA 1
ATOM 2310 C C . LYS A 1 284 ? 10.442 -15.587 -18.389 1.00 93.12 284 LYS A C 1
ATOM 2312 O O . LYS A 1 284 ? 10.256 -16.544 -19.136 1.00 93.12 284 LYS A O 1
ATOM 2317 N N . ARG A 1 285 ? 9.743 -14.455 -18.511 1.00 94.75 285 ARG A N 1
ATOM 2318 C CA . ARG A 1 285 ? 8.660 -14.184 -19.474 1.00 94.75 285 ARG A CA 1
ATOM 2319 C C . ARG A 1 285 ? 9.194 -13.525 -20.748 1.00 94.75 285 ARG A C 1
ATOM 2321 O O . ARG A 1 285 ? 8.881 -12.380 -21.065 1.00 94.75 285 ARG A O 1
ATOM 2328 N N . ILE A 1 286 ? 10.065 -14.243 -21.459 1.00 93.06 286 ILE A N 1
ATOM 2329 C CA . ILE A 1 286 ? 10.778 -13.716 -22.639 1.00 93.06 286 ILE A CA 1
ATOM 2330 C C . ILE A 1 286 ? 9.832 -13.409 -23.807 1.00 93.06 286 ILE A C 1
ATOM 2332 O O . ILE A 1 286 ? 10.050 -12.440 -24.530 1.00 93.06 286 ILE A O 1
ATOM 2336 N N . PHE A 1 287 ? 8.764 -14.193 -23.979 1.00 94.06 287 PHE A N 1
ATOM 2337 C CA . PHE A 1 287 ? 7.774 -13.924 -25.021 1.00 94.06 287 PHE A CA 1
ATOM 2338 C C . PHE A 1 287 ? 7.081 -12.576 -24.787 1.00 94.06 287 PHE A C 1
ATOM 2340 O O . PHE A 1 287 ? 6.982 -11.755 -25.695 1.00 94.06 287 PHE A O 1
ATOM 2347 N N . GLU A 1 288 ? 6.658 -12.311 -23.553 1.00 95.81 288 GLU A N 1
ATOM 2348 C CA . GLU A 1 288 ? 6.017 -11.059 -23.170 1.00 95.81 288 GLU A CA 1
ATOM 2349 C C . GLU A 1 288 ? 6.989 -9.880 -23.200 1.00 95.81 288 GLU A C 1
ATOM 2351 O O . GLU A 1 288 ? 6.591 -8.802 -23.624 1.00 95.81 288 GLU A O 1
ATOM 2356 N N . TYR A 1 289 ? 8.260 -10.091 -22.842 1.00 95.06 289 TYR A N 1
ATOM 2357 C CA . TYR A 1 289 ? 9.324 -9.098 -23.017 1.00 95.06 289 TYR A CA 1
ATOM 2358 C C . TYR A 1 289 ? 9.415 -8.630 -24.478 1.00 95.06 289 TYR A C 1
ATOM 2360 O O . TYR A 1 289 ? 9.357 -7.432 -24.760 1.00 95.06 289 TYR A O 1
ATOM 2368 N N . GLN A 1 290 ? 9.506 -9.576 -25.419 1.00 92.75 290 GLN A N 1
ATOM 2369 C CA . GLN A 1 290 ? 9.609 -9.276 -26.850 1.00 92.75 290 GLN A CA 1
ATOM 2370 C C . GLN A 1 290 ? 8.325 -8.644 -27.393 1.00 92.75 290 GLN A C 1
ATOM 2372 O O . GLN A 1 290 ? 8.384 -7.643 -28.105 1.00 92.75 290 GLN A O 1
ATOM 2377 N N . ALA A 1 291 ? 7.164 -9.194 -27.033 1.00 93.00 291 ALA A N 1
ATOM 2378 C CA . ALA A 1 291 ? 5.875 -8.647 -27.437 1.00 93.00 291 ALA A CA 1
ATOM 2379 C C . ALA A 1 291 ? 5.696 -7.207 -26.931 1.00 93.00 291 ALA A C 1
ATOM 2381 O O . ALA A 1 291 ? 5.289 -6.338 -27.694 1.00 93.00 291 ALA A O 1
ATOM 2382 N N . PHE A 1 292 ? 6.062 -6.928 -25.679 1.00 94.00 292 PHE A N 1
ATOM 2383 C CA . PHE A 1 292 ? 5.972 -5.596 -25.090 1.00 94.00 292 PHE A CA 1
ATOM 2384 C C . PHE A 1 292 ? 6.874 -4.578 -25.800 1.00 94.00 292 PHE A C 1
ATOM 2386 O O . PHE A 1 292 ? 6.411 -3.485 -26.123 1.00 94.00 292 PHE A O 1
ATOM 2393 N N . LEU A 1 293 ? 8.128 -4.936 -26.103 1.00 90.38 293 LEU A N 1
ATOM 2394 C CA . LEU A 1 293 ? 9.027 -4.076 -26.882 1.00 90.38 293 LEU A CA 1
ATOM 2395 C C . LEU A 1 293 ? 8.487 -3.788 -28.286 1.00 90.38 293 LEU A C 1
ATOM 2397 O O . LEU A 1 293 ? 8.508 -2.637 -28.724 1.00 90.38 293 LEU A O 1
ATOM 2401 N N . ASN A 1 294 ? 7.988 -4.815 -28.975 1.00 88.31 294 ASN A N 1
ATOM 2402 C CA . ASN A 1 294 ? 7.448 -4.676 -30.326 1.00 88.31 294 ASN A CA 1
ATOM 2403 C C . ASN A 1 294 ? 6.216 -3.763 -30.343 1.00 88.31 294 ASN A C 1
ATOM 2405 O O . ASN A 1 294 ? 6.157 -2.824 -31.135 1.00 88.31 294 ASN A O 1
ATOM 2409 N N . GLU A 1 295 ? 5.263 -3.992 -29.438 1.00 88.50 295 GLU A N 1
ATOM 2410 C CA . GLU A 1 295 ? 4.062 -3.159 -29.306 1.00 88.50 295 GLU A CA 1
ATOM 2411 C C . GLU A 1 295 ? 4.416 -1.712 -28.945 1.00 88.50 295 GLU A C 1
ATOM 2413 O O . GLU A 1 295 ? 3.870 -0.767 -29.521 1.00 88.50 295 GLU A O 1
ATOM 2418 N N . TRP A 1 296 ? 5.386 -1.511 -28.047 1.00 87.56 296 TRP A N 1
ATOM 2419 C CA . TRP A 1 296 ? 5.874 -0.175 -27.725 1.00 87.56 296 TRP A CA 1
ATOM 2420 C C . TRP A 1 296 ? 6.469 0.534 -28.951 1.00 87.56 296 TRP A C 1
ATOM 2422 O O . TRP A 1 296 ? 6.113 1.685 -29.221 1.00 87.56 296 TRP A O 1
ATOM 2432 N N . ALA A 1 297 ? 7.322 -0.145 -29.723 1.00 83.44 297 ALA A N 1
ATOM 2433 C CA . ALA A 1 297 ? 7.928 0.410 -30.934 1.00 83.44 297 ALA A CA 1
ATOM 2434 C C . ALA A 1 297 ? 6.869 0.804 -31.980 1.00 83.44 297 ALA A C 1
ATOM 2436 O O . ALA A 1 297 ? 6.894 1.927 -32.496 1.00 83.44 297 ALA A O 1
ATOM 2437 N N . ILE A 1 298 ? 5.884 -0.073 -32.213 1.00 81.69 298 ILE A N 1
ATOM 2438 C CA . ILE A 1 298 ? 4.741 0.188 -33.099 1.00 81.69 298 ILE A CA 1
ATOM 2439 C C . ILE A 1 298 ? 3.956 1.413 -32.615 1.00 81.69 298 ILE A C 1
ATOM 2441 O O . ILE A 1 298 ? 3.627 2.293 -33.412 1.00 81.69 298 ILE A O 1
ATOM 2445 N N . SER A 1 299 ? 3.710 1.531 -31.306 1.00 77.44 299 SER A N 1
ATOM 2446 C CA . SER A 1 299 ? 2.956 2.650 -30.724 1.00 77.44 299 SER A CA 1
ATOM 2447 C C . SER A 1 299 ? 3.608 4.025 -30.942 1.00 77.44 299 SER A C 1
ATOM 2449 O O . SER A 1 299 ? 2.921 5.052 -30.911 1.00 77.44 299 SER A O 1
ATOM 2451 N N . LYS A 1 300 ? 4.923 4.067 -31.188 1.00 72.94 300 LYS A N 1
ATOM 2452 C CA . LYS A 1 300 ? 5.674 5.290 -31.505 1.00 72.94 300 LYS A CA 1
ATOM 2453 C C . LYS A 1 300 ? 5.764 5.579 -33.006 1.00 72.94 300 LYS A C 1
ATOM 2455 O O . LYS A 1 300 ? 6.398 6.557 -33.384 1.00 72.94 300 LYS A O 1
ATOM 2460 N N . GLY A 1 301 ? 5.133 4.764 -33.855 1.00 64.25 301 GLY A N 1
ATOM 2461 C CA . GLY A 1 301 ? 5.223 4.886 -35.313 1.00 64.25 301 GLY A CA 1
ATOM 2462 C C . GLY A 1 301 ? 6.596 4.503 -35.874 1.00 64.25 301 GLY A C 1
ATOM 2463 O O . GLY A 1 301 ? 6.864 4.729 -37.051 1.00 64.25 301 GLY A O 1
ATOM 2464 N N . ASN A 1 302 ? 7.464 3.911 -35.048 1.00 59.62 302 ASN A N 1
ATOM 2465 C CA . ASN A 1 302 ? 8.801 3.493 -35.440 1.00 59.62 302 ASN A CA 1
ATOM 2466 C C . ASN A 1 302 ? 8.745 2.044 -35.937 1.00 59.62 302 ASN A C 1
ATOM 2468 O O . ASN A 1 302 ? 8.932 1.101 -35.169 1.00 59.62 302 ASN A O 1
ATOM 2472 N N . MET A 1 303 ? 8.508 1.853 -37.236 1.00 50.47 303 MET A N 1
ATOM 2473 C CA . MET A 1 303 ? 8.962 0.626 -37.896 1.00 50.47 303 MET A CA 1
ATOM 2474 C C . MET A 1 303 ? 10.495 0.659 -37.910 1.00 50.47 303 MET A C 1
ATOM 2476 O O . MET A 1 303 ? 11.065 1.675 -38.299 1.00 50.47 303 MET A O 1
ATOM 2480 N N . ILE A 1 304 ? 11.128 -0.414 -37.423 1.00 51.88 304 ILE A N 1
ATOM 2481 C CA . ILE A 1 304 ? 12.572 -0.577 -37.162 1.00 51.88 304 ILE A CA 1
ATOM 2482 C C . ILE A 1 304 ? 13.441 0.266 -38.123 1.00 51.88 304 ILE A C 1
ATOM 2484 O O . ILE A 1 304 ? 13.649 -0.097 -39.277 1.00 51.88 304 ILE A O 1
ATOM 2488 N N . ASN A 1 305 ? 13.929 1.402 -37.624 1.00 55.19 305 ASN A N 1
ATOM 2489 C CA . ASN A 1 305 ? 14.886 2.311 -38.260 1.00 55.19 305 ASN A CA 1
ATOM 2490 C C . ASN A 1 305 ? 16.009 2.631 -37.249 1.00 55.19 305 ASN A C 1
ATOM 2492 O O . ASN A 1 305 ? 15.932 2.212 -36.093 1.00 55.19 305 ASN A O 1
ATOM 2496 N N . GLU A 1 306 ? 17.050 3.370 -37.643 1.00 55.03 306 GLU A N 1
ATOM 2497 C CA . GLU A 1 306 ? 18.183 3.714 -36.755 1.00 55.03 306 GLU A CA 1
ATOM 2498 C C . GLU A 1 306 ? 17.739 4.380 -35.435 1.00 55.03 306 GLU A C 1
ATOM 2500 O O . GLU A 1 306 ? 18.293 4.095 -34.370 1.00 55.03 306 GLU A O 1
ATOM 2505 N N . ASN A 1 307 ? 16.665 5.181 -35.466 1.00 62.25 307 ASN A N 1
ATOM 2506 C CA . ASN A 1 307 ? 16.089 5.796 -34.266 1.00 62.25 307 ASN A CA 1
ATOM 2507 C C . ASN A 1 307 ? 15.515 4.754 -33.289 1.00 62.25 307 ASN A C 1
ATOM 2509 O O . ASN A 1 307 ? 15.624 4.931 -32.076 1.00 62.25 307 ASN A O 1
ATOM 2513 N N . ALA A 1 308 ? 14.945 3.651 -33.784 1.00 67.62 308 ALA A N 1
ATOM 2514 C CA . ALA A 1 308 ? 14.420 2.574 -32.944 1.00 67.62 308 ALA A CA 1
ATOM 2515 C C . ALA A 1 308 ? 15.537 1.834 -32.187 1.00 67.62 308 ALA A C 1
ATOM 2517 O O . ALA A 1 308 ? 15.387 1.562 -30.994 1.00 67.62 308 ALA A O 1
ATOM 2518 N N . LEU A 1 309 ? 16.672 1.567 -32.844 1.00 67.88 309 LEU A N 1
ATOM 2519 C CA . LEU A 1 309 ? 17.836 0.937 -32.209 1.00 67.88 309 LEU A CA 1
ATOM 2520 C C . LEU A 1 309 ? 18.445 1.854 -31.136 1.00 67.88 309 LEU A C 1
ATOM 2522 O O . LEU A 1 309 ? 18.760 1.414 -30.030 1.00 67.88 309 LEU A O 1
ATOM 2526 N N . PHE A 1 310 ? 18.521 3.155 -31.424 1.00 71.06 310 PHE A N 1
ATOM 2527 C CA . PHE A 1 310 ? 19.003 4.163 -30.479 1.00 71.06 310 PHE A CA 1
ATOM 2528 C C . PHE A 1 310 ? 18.117 4.294 -29.230 1.00 71.06 310 PHE A C 1
ATOM 2530 O O . PHE A 1 310 ? 18.630 4.498 -28.124 1.00 71.06 310 PHE A O 1
ATOM 2537 N N . THR A 1 311 ? 16.794 4.174 -29.383 1.00 79.44 311 THR A N 1
ATOM 2538 C CA . THR A 1 311 ? 15.856 4.115 -28.252 1.00 79.44 311 THR A CA 1
ATOM 2539 C C . THR A 1 311 ? 15.983 2.799 -27.487 1.00 79.44 311 THR A C 1
ATOM 2541 O O . THR A 1 311 ? 15.994 2.822 -26.257 1.00 79.44 311 THR A O 1
ATOM 2544 N N . LEU A 1 312 ? 16.142 1.664 -28.176 1.00 85.31 312 LEU A N 1
ATOM 2545 C CA . LEU A 1 312 ? 16.328 0.362 -27.532 1.00 85.31 312 LEU A CA 1
ATOM 2546 C C . LEU A 1 312 ? 17.570 0.352 -26.635 1.00 85.31 312 LEU A C 1
ATOM 2548 O O . LEU A 1 312 ? 17.473 -0.036 -25.474 1.00 85.31 312 LEU A O 1
ATOM 2552 N N . LYS A 1 313 ? 18.708 0.865 -27.121 1.00 89.50 313 LYS A N 1
ATOM 2553 C CA . LYS A 1 313 ? 19.943 0.961 -26.326 1.00 89.50 313 LYS A CA 1
ATOM 2554 C C . LYS A 1 313 ? 19.728 1.714 -25.006 1.00 89.50 313 LYS A C 1
ATOM 2556 O O . LYS A 1 313 ? 20.212 1.286 -23.965 1.00 89.50 313 LYS A O 1
ATOM 2561 N N . LYS A 1 314 ? 18.958 2.807 -25.018 1.00 92.88 314 LYS A N 1
ATOM 2562 C CA . LYS A 1 314 ? 18.633 3.580 -23.803 1.00 92.88 314 LYS A CA 1
ATOM 2563 C C . LYS A 1 314 ? 17.768 2.800 -22.825 1.00 92.88 314 LYS A C 1
ATOM 2565 O O . LYS A 1 314 ? 17.999 2.882 -21.622 1.00 92.88 314 LYS A O 1
ATOM 2570 N N . LEU A 1 315 ? 16.795 2.045 -23.332 1.00 93.88 315 LEU A N 1
ATOM 2571 C CA . LEU A 1 315 ? 15.974 1.165 -22.501 1.00 93.88 315 LEU A CA 1
ATOM 2572 C C . LEU A 1 315 ? 16.817 0.051 -21.871 1.00 93.88 315 LEU A C 1
ATOM 2574 O O . LEU A 1 315 ? 16.635 -0.228 -20.692 1.00 93.88 315 LEU A O 1
ATOM 2578 N N . LEU A 1 316 ? 17.784 -0.518 -22.601 1.00 94.81 316 LEU A N 1
ATOM 2579 C CA . LEU A 1 316 ? 18.720 -1.504 -22.048 1.00 94.81 316 LEU A CA 1
ATOM 2580 C C . LEU A 1 316 ? 19.600 -0.905 -20.940 1.00 94.81 316 LEU A C 1
ATOM 2582 O O . LEU A 1 316 ? 19.789 -1.545 -19.908 1.00 94.81 316 LEU A O 1
ATOM 2586 N N . ILE A 1 317 ? 20.084 0.334 -21.100 1.00 97.06 317 ILE A N 1
ATOM 2587 C CA . ILE A 1 317 ? 20.852 1.044 -20.058 1.00 97.06 317 ILE A CA 1
ATOM 2588 C C . ILE A 1 317 ? 20.007 1.240 -18.785 1.00 97.06 317 ILE A C 1
ATOM 2590 O O . ILE A 1 317 ? 20.494 1.006 -17.678 1.00 97.06 317 ILE A O 1
ATOM 2594 N N . LEU A 1 318 ? 18.733 1.625 -18.921 1.00 97.44 318 LEU A N 1
ATOM 2595 C CA . LEU A 1 318 ? 17.819 1.744 -17.778 1.00 97.44 318 LEU A CA 1
ATOM 2596 C C . LEU A 1 318 ? 17.432 0.379 -17.177 1.00 97.44 318 LEU A C 1
ATOM 2598 O O . LEU A 1 318 ? 17.252 0.257 -15.966 1.00 97.44 318 LEU A O 1
ATOM 2602 N N . GLU A 1 319 ? 17.284 -0.666 -17.992 1.00 96.62 319 GLU A N 1
ATOM 2603 C CA . GLU A 1 319 ? 17.046 -2.032 -17.509 1.00 96.62 319 GLU A CA 1
ATOM 2604 C C . GLU A 1 319 ? 18.240 -2.516 -16.669 1.00 96.62 319 GLU A C 1
ATOM 2606 O O . GLU A 1 319 ? 18.056 -3.015 -15.555 1.00 96.62 319 GLU A O 1
ATOM 2611 N N . LEU A 1 320 ? 19.463 -2.283 -17.153 1.00 97.31 320 LEU A N 1
ATOM 2612 C CA . LEU A 1 320 ? 20.713 -2.568 -16.449 1.00 97.31 320 LEU A CA 1
ATOM 2613 C C . LEU A 1 320 ? 20.775 -1.845 -15.096 1.00 97.31 320 LEU A C 1
ATOM 2615 O O . LEU A 1 320 ? 21.048 -2.474 -14.069 1.00 97.31 320 LEU A O 1
ATOM 2619 N N . SER A 1 321 ? 20.457 -0.546 -15.056 1.00 97.31 321 SER A N 1
ATOM 2620 C CA . SER A 1 321 ? 20.456 0.213 -13.800 1.00 97.31 321 SER A CA 1
ATOM 2621 C C . SER A 1 321 ? 19.409 -0.300 -12.804 1.00 97.31 321 SER A C 1
ATOM 2623 O O . SER A 1 321 ? 19.660 -0.310 -11.594 1.00 97.31 321 SER A O 1
ATOM 2625 N N . HIS A 1 322 ? 18.258 -0.798 -13.274 1.00 95.88 322 HIS A N 1
ATOM 2626 C CA . HIS A 1 322 ? 17.274 -1.454 -12.405 1.00 95.88 322 HIS A CA 1
ATOM 2627 C C . HIS A 1 322 ? 17.811 -2.747 -11.789 1.00 95.88 322 HIS A C 1
ATOM 2629 O O . HIS A 1 322 ? 17.587 -2.953 -10.593 1.00 95.88 322 HIS A O 1
ATOM 2635 N N . PHE A 1 323 ? 18.532 -3.581 -12.546 1.00 96.06 323 PHE A N 1
ATOM 2636 C CA . PHE A 1 323 ? 19.151 -4.803 -12.017 1.00 96.06 323 PHE A CA 1
ATOM 2637 C C . PHE A 1 323 ? 20.200 -4.508 -10.937 1.00 96.06 323 PHE A C 1
ATOM 2639 O O . PHE A 1 323 ? 20.167 -5.116 -9.863 1.00 96.06 323 PHE A O 1
ATOM 2646 N N . ILE A 1 324 ? 21.064 -3.516 -11.165 1.00 95.50 324 ILE A N 1
ATOM 2647 C CA . ILE A 1 324 ? 22.050 -3.060 -10.171 1.00 95.50 324 ILE A CA 1
ATOM 2648 C C . ILE A 1 324 ? 21.342 -2.570 -8.899 1.00 95.50 324 ILE A C 1
ATOM 2650 O O . ILE A 1 324 ? 21.708 -2.939 -7.783 1.00 95.50 324 ILE A O 1
ATOM 2654 N N . ARG A 1 325 ? 20.263 -1.792 -9.049 1.00 92.62 325 ARG A N 1
ATOM 2655 C CA . ARG A 1 325 ? 19.475 -1.267 -7.923 1.00 92.62 325 ARG A CA 1
ATOM 2656 C C . ARG A 1 325 ? 18.879 -2.375 -7.053 1.00 92.62 325 ARG A C 1
ATOM 2658 O O . ARG A 1 325 ? 18.867 -2.251 -5.827 1.00 92.62 325 ARG A O 1
ATOM 2665 N N . ILE A 1 326 ? 18.333 -3.428 -7.667 1.00 91.00 326 ILE A N 1
ATOM 2666 C CA . ILE A 1 326 ? 17.666 -4.516 -6.935 1.00 91.00 326 ILE A CA 1
ATOM 2667 C C . ILE A 1 326 ? 18.645 -5.509 -6.306 1.00 91.00 326 ILE A C 1
ATOM 2669 O O . ILE A 1 326 ? 18.270 -6.156 -5.330 1.00 91.00 326 ILE A O 1
ATOM 2673 N N . LEU A 1 327 ? 19.888 -5.602 -6.794 1.00 91.31 327 LEU A N 1
ATOM 2674 C CA . LEU A 1 327 ? 20.897 -6.537 -6.284 1.00 91.31 327 LEU A CA 1
ATOM 2675 C C . LEU A 1 327 ? 21.123 -6.398 -4.769 1.00 91.31 327 LEU A C 1
ATOM 2677 O O . LEU A 1 327 ? 21.258 -7.398 -4.063 1.00 91.31 327 LEU A O 1
ATOM 2681 N N . LYS A 1 328 ? 21.080 -5.162 -4.256 1.00 88.00 328 LYS A N 1
ATOM 2682 C CA . LYS A 1 328 ? 21.156 -4.841 -2.821 1.00 88.00 328 LYS A CA 1
ATOM 2683 C C . LYS A 1 328 ? 20.093 -5.548 -1.974 1.00 88.00 328 LYS A C 1
ATOM 2685 O O . LYS A 1 328 ? 20.353 -5.882 -0.822 1.00 88.00 328 LYS A O 1
ATOM 2690 N N . TYR A 1 329 ? 18.895 -5.728 -2.518 1.00 85.19 329 TYR A N 1
ATOM 2691 C CA . TYR A 1 329 ? 17.719 -6.209 -1.788 1.00 85.19 329 TYR A CA 1
ATOM 2692 C C . TYR A 1 329 ? 17.345 -7.653 -2.140 1.00 85.19 329 TYR A C 1
ATOM 2694 O O . TYR A 1 329 ? 16.537 -8.273 -1.452 1.00 85.19 329 TYR A O 1
ATOM 2702 N N . ALA A 1 330 ? 17.932 -8.183 -3.210 1.00 85.50 330 ALA A N 1
ATOM 2703 C CA . ALA A 1 330 ? 17.661 -9.508 -3.724 1.00 85.50 330 ALA A CA 1
ATOM 2704 C C . ALA A 1 330 ? 18.000 -10.620 -2.712 1.00 85.50 330 ALA A C 1
ATOM 2706 O O . ALA A 1 330 ? 19.103 -10.628 -2.163 1.00 85.50 330 ALA A O 1
ATOM 2707 N N . PRO A 1 331 ? 17.103 -11.599 -2.497 1.00 84.44 331 PRO A N 1
ATOM 2708 C CA . PRO A 1 331 ? 17.407 -12.836 -1.798 1.00 84.44 331 PRO A CA 1
ATOM 2709 C C . PRO A 1 331 ? 18.591 -13.582 -2.421 1.00 84.44 331 PRO A C 1
ATOM 2711 O O . PRO A 1 331 ? 18.763 -13.597 -3.642 1.00 84.44 331 PRO A O 1
ATOM 2714 N N . GLU A 1 332 ? 19.379 -14.263 -1.587 1.00 86.19 332 GLU A N 1
ATOM 2715 C CA . GLU A 1 332 ? 20.595 -14.975 -2.015 1.00 86.19 332 GLU A CA 1
ATOM 2716 C C . GLU A 1 332 ? 20.355 -15.978 -3.153 1.00 86.19 332 GLU A C 1
ATOM 2718 O O . GLU A 1 332 ? 21.199 -16.140 -4.033 1.00 86.19 332 GLU A O 1
ATOM 2723 N N . ASN A 1 333 ? 19.183 -16.616 -3.188 1.00 85.88 333 ASN A N 1
ATOM 2724 C CA . ASN A 1 333 ? 18.843 -17.598 -4.214 1.00 85.88 333 ASN A CA 1
ATOM 2725 C C . ASN A 1 333 ? 18.629 -16.992 -5.611 1.00 85.88 333 ASN A C 1
ATOM 2727 O O . ASN A 1 333 ? 18.741 -17.733 -6.582 1.00 85.88 333 ASN A O 1
ATOM 2731 N N . ILE A 1 334 ? 18.346 -15.687 -5.728 1.00 87.69 334 ILE A N 1
ATOM 2732 C CA . ILE A 1 334 ? 18.152 -15.013 -7.026 1.00 87.69 334 ILE A CA 1
ATOM 2733 C C . ILE A 1 334 ? 19.306 -14.073 -7.405 1.00 87.69 334 ILE A C 1
ATOM 2735 O O . ILE A 1 334 ? 19.393 -13.649 -8.556 1.00 87.69 334 ILE A O 1
ATOM 2739 N N . LYS A 1 335 ? 20.227 -13.757 -6.480 1.00 91.25 335 LYS A N 1
ATOM 2740 C CA . LYS A 1 335 ? 21.365 -12.855 -6.754 1.00 91.25 335 LYS A CA 1
ATOM 2741 C C . LYS A 1 335 ? 22.222 -13.315 -7.932 1.00 91.25 335 LYS A C 1
ATOM 2743 O O . LYS A 1 335 ? 22.618 -12.488 -8.745 1.00 91.25 335 LYS A O 1
ATOM 2748 N N . LYS A 1 336 ? 22.480 -14.622 -8.053 1.00 91.56 336 LYS A N 1
ATOM 2749 C CA . LYS A 1 336 ? 23.261 -15.181 -9.173 1.00 91.56 336 LYS A CA 1
ATOM 2750 C C . LYS A 1 336 ? 22.601 -14.914 -10.527 1.00 91.56 336 LYS A C 1
ATOM 2752 O O . LYS A 1 336 ? 23.292 -14.540 -11.470 1.00 91.56 336 LYS A O 1
ATOM 2757 N N . ASP A 1 337 ? 21.279 -15.054 -10.600 1.00 91.44 337 ASP A N 1
ATOM 2758 C CA . ASP A 1 337 ? 20.514 -14.791 -11.820 1.00 91.44 337 ASP A CA 1
ATOM 2759 C C . ASP A 1 337 ? 20.523 -13.293 -12.164 1.00 91.44 337 ASP A C 1
ATOM 2761 O O . ASP A 1 337 ? 20.675 -12.933 -13.329 1.00 91.44 337 ASP A O 1
ATOM 2765 N N . ILE A 1 338 ? 20.444 -12.414 -11.156 1.00 93.62 338 ILE A N 1
ATOM 2766 C CA . ILE A 1 338 ? 20.563 -10.958 -11.340 1.00 93.62 338 ILE A CA 1
ATOM 2767 C C . ILE A 1 338 ? 21.946 -10.577 -11.872 1.00 93.62 338 ILE A C 1
ATOM 2769 O O . ILE A 1 338 ? 22.026 -9.840 -12.849 1.00 93.62 338 ILE A O 1
ATOM 2773 N N . VAL A 1 339 ? 23.027 -11.094 -11.277 1.00 94.69 339 VAL A N 1
ATOM 2774 C CA . VAL A 1 339 ? 24.401 -10.825 -11.742 1.00 94.69 339 VAL A CA 1
ATOM 2775 C C . VAL A 1 339 ? 24.589 -11.293 -13.182 1.00 94.69 339 VAL A C 1
ATOM 2777 O O . VAL A 1 339 ? 25.176 -10.577 -13.989 1.00 94.69 339 VAL A O 1
ATOM 2780 N N . LYS A 1 340 ? 24.038 -12.459 -13.538 1.00 94.19 340 LYS A N 1
ATOM 2781 C CA . LYS A 1 340 ? 24.041 -12.918 -14.927 1.00 94.19 340 LYS A CA 1
ATOM 2782 C C . LYS A 1 340 ? 23.315 -11.930 -15.848 1.00 94.19 340 LYS A C 1
ATOM 2784 O O . LYS A 1 340 ? 23.876 -11.556 -16.867 1.00 94.19 340 LYS A O 1
ATOM 2789 N N . CYS A 1 341 ? 22.123 -11.463 -15.470 1.00 94.56 341 CYS A N 1
ATOM 2790 C CA . CYS A 1 341 ? 21.379 -10.479 -16.264 1.00 94.56 341 CYS A CA 1
ATOM 2791 C C . CYS A 1 341 ? 22.149 -9.162 -16.442 1.00 94.56 341 CYS A C 1
ATOM 2793 O O . CYS A 1 341 ? 22.096 -8.579 -17.517 1.00 94.56 341 CYS A O 1
ATOM 2795 N N . ILE A 1 342 ? 22.865 -8.701 -15.410 1.00 96.12 342 ILE A N 1
ATOM 2796 C CA . ILE A 1 342 ? 23.725 -7.510 -15.485 1.00 96.12 342 ILE A CA 1
ATOM 2797 C C . ILE A 1 342 ? 24.812 -7.704 -16.548 1.00 96.12 342 ILE A C 1
ATOM 2799 O O . ILE A 1 342 ? 24.979 -6.845 -17.409 1.00 96.12 342 ILE A O 1
ATOM 2803 N N . ASN A 1 343 ? 25.514 -8.840 -16.514 1.00 94.94 343 ASN A N 1
ATOM 2804 C CA . ASN A 1 343 ? 26.574 -9.142 -17.477 1.00 94.94 343 ASN A CA 1
ATOM 2805 C C . ASN A 1 343 ? 26.027 -9.265 -18.907 1.00 94.94 343 ASN A C 1
ATOM 2807 O O . ASN A 1 343 ? 26.557 -8.622 -19.809 1.00 94.94 343 ASN A O 1
ATOM 2811 N N . ASP A 1 344 ? 24.932 -10.011 -19.090 1.00 93.88 344 ASP A N 1
ATOM 2812 C CA . ASP A 1 344 ? 24.277 -10.178 -20.392 1.00 93.88 344 ASP A CA 1
ATOM 2813 C C . ASP A 1 344 ? 23.862 -8.806 -20.974 1.00 93.88 344 ASP A C 1
ATOM 2815 O O . ASP A 1 344 ? 24.080 -8.533 -22.151 1.00 93.88 344 ASP A O 1
ATOM 2819 N N . LEU A 1 345 ? 23.331 -7.897 -20.143 1.00 94.88 345 LEU A N 1
ATOM 2820 C CA . LEU A 1 345 ? 22.953 -6.545 -20.571 1.00 94.88 345 LEU A CA 1
ATOM 2821 C C . LEU A 1 345 ? 24.159 -5.665 -20.925 1.00 94.88 345 LEU A C 1
ATOM 2823 O O . LEU A 1 345 ? 24.072 -4.881 -21.869 1.00 94.88 345 LEU A O 1
ATOM 2827 N N . PHE A 1 346 ? 25.280 -5.772 -20.207 1.00 94.81 346 PHE A N 1
ATOM 2828 C CA . PHE A 1 346 ? 26.511 -5.077 -20.598 1.00 94.81 346 PHE A CA 1
ATOM 2829 C C . PHE A 1 346 ? 26.998 -5.535 -21.976 1.00 94.81 346 PHE A C 1
ATOM 2831 O O . PHE A 1 346 ? 27.370 -4.692 -22.797 1.00 94.81 346 PHE A O 1
ATOM 2838 N N . ASP A 1 347 ? 26.967 -6.841 -22.240 1.00 92.75 347 ASP A N 1
ATOM 2839 C CA . ASP A 1 347 ? 27.350 -7.400 -23.535 1.00 92.75 347 ASP A CA 1
ATOM 2840 C C . ASP A 1 347 ? 26.384 -6.949 -24.640 1.00 92.75 347 ASP A C 1
ATOM 2842 O O . ASP A 1 347 ? 26.828 -6.479 -25.688 1.00 92.75 347 ASP A O 1
ATOM 2846 N N . ASP A 1 348 ? 25.072 -6.980 -24.392 1.00 90.62 348 ASP A N 1
ATOM 2847 C CA . ASP A 1 348 ? 24.061 -6.487 -25.333 1.00 90.62 348 ASP A CA 1
ATOM 2848 C C . ASP A 1 348 ? 24.262 -4.995 -25.657 1.00 90.62 348 ASP A C 1
ATOM 2850 O O . ASP A 1 348 ? 24.179 -4.593 -26.818 1.00 90.62 348 ASP A O 1
ATOM 2854 N N . ILE A 1 349 ? 24.567 -4.155 -24.663 1.00 91.56 349 ILE A N 1
ATOM 2855 C CA . ILE A 1 349 ? 24.796 -2.715 -24.874 1.00 91.56 349 ILE A CA 1
ATOM 2856 C C . ILE A 1 349 ? 26.067 -2.463 -25.700 1.00 91.56 349 ILE A C 1
ATOM 2858 O O . ILE A 1 349 ? 26.063 -1.553 -26.532 1.00 91.56 349 ILE A O 1
ATOM 2862 N N . ARG A 1 350 ? 27.131 -3.255 -25.495 1.00 86.88 350 ARG A N 1
ATOM 2863 C CA . ARG A 1 350 ? 28.406 -3.160 -26.237 1.00 86.88 350 ARG A CA 1
ATOM 2864 C C . ARG A 1 350 ? 28.311 -3.709 -27.663 1.00 86.88 350 ARG A C 1
ATOM 2866 O O . ARG A 1 350 ? 28.979 -3.201 -28.556 1.00 86.88 350 ARG A O 1
ATOM 2873 N N . ASN A 1 351 ? 27.498 -4.736 -27.888 1.00 79.62 351 ASN A N 1
ATOM 2874 C CA . ASN A 1 351 ? 27.328 -5.344 -29.211 1.00 79.62 351 ASN A CA 1
ATOM 2875 C C . ASN A 1 351 ? 26.347 -4.565 -30.107 1.00 79.62 351 ASN A C 1
ATOM 2877 O O . ASN A 1 351 ? 26.355 -4.751 -31.319 1.00 79.62 351 ASN A O 1
ATOM 2881 N N . ASN A 1 352 ? 25.508 -3.702 -29.520 1.00 65.75 352 ASN A N 1
ATOM 2882 C CA . ASN A 1 352 ? 24.597 -2.794 -30.230 1.00 65.75 352 ASN A CA 1
ATOM 2883 C C . ASN A 1 352 ? 25.153 -1.350 -30.349 1.00 65.75 352 ASN A C 1
ATOM 2885 O O . ASN A 1 352 ? 24.381 -0.405 -30.544 1.00 65.75 352 ASN A O 1
ATOM 2889 N N . THR A 1 353 ? 26.473 -1.176 -30.196 1.00 53.25 353 THR A N 1
ATOM 2890 C CA . THR A 1 353 ? 27.257 0.011 -30.611 1.00 53.25 353 THR A CA 1
ATOM 2891 C C . THR A 1 353 ? 27.912 -0.239 -31.951 1.00 53.25 353 THR A C 1
ATOM 2893 O O . THR A 1 353 ? 28.006 0.741 -32.722 1.00 53.25 353 THR A O 1
#

Secondary structure (DSSP, 8-state):
--GGGEEEE-SBTTTEE-SSS-GGGPEE-HHHHHHHHHHHHTT-EEEEE--TTTTTTTT-HHHHHHHHHHHHHHHHHHTT---SEEE--PPP-S----TT---HHHHHH--EEE---SSS--EEEEETTEEEEE-TTHHHHHHHHHHHTTTS----EEEEETTEEEEE-----SPPPPHHHHHHHHHHHHH--------HHHHHHHHHHHHHHHT--THHHHHHHTTHHHHHTT-----SS--GGGEEE-SS-EEE------TTS---HHHHHHHHHHHHHHTT-HHHHHHHHHHHHHHTT--S-HHHHHHHHHHHHHHHHHHHHHHTT--HHHHHHHHHHHHHHHHHHHHT-